Protein AF-A0A0M9A738-F1 (afdb_monomer)

Structure (mmCIF, N/CA/C/O backbone):
data_AF-A0A0M9A738-F1
#
_entry.id   AF-A0A0M9A738-F1
#
loop_
_atom_site.group_PDB
_atom_site.id
_atom_site.type_symbol
_atom_site.label_atom_id
_atom_site.label_alt_id
_atom_site.label_comp_id
_atom_site.label_asym_id
_atom_site.label_entity_id
_atom_site.label_seq_id
_atom_site.pdbx_PDB_ins_code
_atom_site.Cartn_x
_atom_site.Cartn_y
_atom_site.Cartn_z
_atom_site.occupancy
_atom_site.B_iso_or_equiv
_atom_site.auth_seq_id
_atom_site.auth_comp_id
_atom_site.auth_asym_id
_atom_site.auth_atom_id
_atom_site.pdbx_PDB_model_num
ATOM 1 N N . MET A 1 1 ? 13.650 15.326 -15.679 1.00 57.78 1 MET A N 1
ATOM 2 C CA . MET A 1 1 ? 14.749 14.341 -15.550 1.00 57.78 1 MET A CA 1
ATOM 3 C C . MET A 1 1 ? 14.496 13.058 -16.346 1.00 57.78 1 MET A C 1
ATOM 5 O O . MET A 1 1 ? 15.381 12.685 -17.099 1.00 57.78 1 MET A O 1
ATOM 9 N N . GLU A 1 2 ? 13.316 12.425 -16.281 1.00 58.12 2 GLU A N 1
ATOM 10 C CA . GLU A 1 2 ? 13.053 11.171 -17.031 1.00 58.12 2 GLU A CA 1
ATOM 11 C C . GLU A 1 2 ? 12.990 11.347 -18.562 1.00 58.12 2 GLU A C 1
ATOM 13 O O . GLU A 1 2 ? 13.513 10.527 -19.312 1.00 58.12 2 GLU A O 1
ATOM 18 N N . SER A 1 3 ? 12.447 12.474 -19.035 1.00 64.44 3 SER A N 1
ATOM 19 C CA . SER A 1 3 ? 12.359 12.794 -20.471 1.00 64.44 3 SER A CA 1
ATOM 20 C C . SER A 1 3 ? 13.733 12.835 -21.170 1.00 64.44 3 SER A C 1
ATOM 22 O O . SER A 1 3 ? 13.897 12.283 -22.256 1.00 64.44 3 SER A O 1
ATOM 24 N N . GLN A 1 4 ? 14.762 13.385 -20.513 1.00 74.88 4 GLN A N 1
ATOM 25 C CA . GLN A 1 4 ? 16.123 13.426 -21.067 1.00 74.88 4 GLN A CA 1
ATOM 26 C C . GLN A 1 4 ? 16.767 12.036 -21.139 1.00 74.88 4 GLN A C 1
ATOM 28 O O . GLN A 1 4 ? 17.422 11.718 -22.127 1.00 74.88 4 GLN A O 1
ATOM 33 N N . LYS A 1 5 ? 16.550 11.177 -20.135 1.00 78.25 5 LYS A N 1
ATOM 34 C CA . LYS A 1 5 ? 17.057 9.796 -20.153 1.00 78.25 5 LYS A CA 1
ATOM 35 C C . LYS A 1 5 ? 16.407 8.981 -21.269 1.00 78.25 5 LYS A C 1
ATOM 37 O O . LYS A 1 5 ? 17.108 8.306 -22.017 1.00 78.25 5 LYS A O 1
ATOM 42 N N . MET A 1 6 ? 15.086 9.091 -21.421 1.00 83.62 6 MET A N 1
ATOM 43 C CA . MET A 1 6 ? 14.347 8.449 -22.512 1.00 83.62 6 MET A CA 1
ATOM 44 C C . MET A 1 6 ? 14.862 8.891 -23.883 1.00 83.62 6 MET A C 1
ATOM 46 O O . MET A 1 6 ? 15.069 8.050 -24.757 1.00 83.62 6 MET A O 1
ATOM 50 N N . HIS A 1 7 ? 15.120 10.187 -24.068 1.00 84.50 7 HIS A N 1
ATOM 51 C CA . HIS A 1 7 ? 15.686 10.721 -25.308 1.00 84.50 7 HIS A CA 1
ATOM 52 C C . HIS A 1 7 ? 17.053 10.103 -25.641 1.00 84.50 7 HIS A C 1
ATOM 54 O O . HIS A 1 7 ? 17.254 9.592 -26.741 1.00 84.50 7 HIS A O 1
ATOM 60 N N . LEU A 1 8 ? 17.965 10.037 -24.668 1.00 86.88 8 LEU A N 1
ATOM 61 C CA . LEU A 1 8 ? 19.291 9.432 -24.857 1.00 86.88 8 LEU A CA 1
ATOM 62 C C . LEU A 1 8 ? 19.216 7.941 -25.225 1.00 86.88 8 LEU A C 1
ATOM 64 O O . LEU A 1 8 ? 20.011 7.460 -26.035 1.00 86.88 8 LEU A O 1
ATOM 68 N N . ARG A 1 9 ? 18.231 7.203 -24.698 1.00 88.38 9 ARG A N 1
ATOM 69 C CA . ARG A 1 9 ? 17.995 5.794 -25.065 1.00 88.38 9 ARG A CA 1
ATOM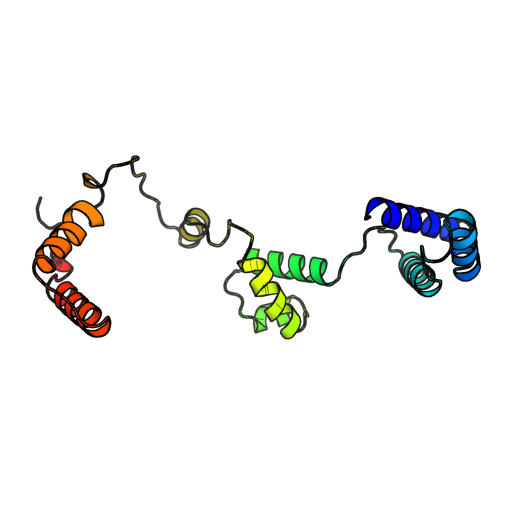 70 C C . ARG A 1 9 ? 17.511 5.647 -26.513 1.00 88.38 9 ARG A C 1
ATOM 72 O O . ARG A 1 9 ? 17.964 4.737 -27.202 1.00 88.38 9 ARG A O 1
ATOM 79 N N . HIS A 1 10 ? 16.662 6.556 -27.001 1.00 89.06 10 HIS A N 1
ATOM 80 C CA . HIS A 1 10 ? 16.245 6.574 -28.411 1.00 89.06 10 HIS A CA 1
ATOM 81 C C . HIS A 1 10 ? 17.426 6.838 -29.345 1.00 89.06 10 HIS A C 1
ATOM 83 O O . HIS A 1 10 ? 17.595 6.124 -30.333 1.00 89.06 10 HIS A O 1
ATOM 89 N N . VAL A 1 11 ? 18.272 7.816 -29.005 1.00 89.25 11 VAL A N 1
ATOM 90 C CA . VAL A 1 11 ? 19.510 8.097 -29.748 1.00 89.25 11 VAL A CA 1
ATOM 91 C C . VAL A 1 11 ? 20.416 6.861 -29.754 1.00 89.25 11 VAL A C 1
ATOM 93 O O . VAL A 1 11 ? 20.885 6.438 -30.807 1.00 89.25 11 VAL A O 1
ATOM 96 N N . THR A 1 12 ? 20.568 6.201 -28.603 1.00 91.00 12 THR A N 1
ATOM 97 C CA . THR A 1 12 ? 21.366 4.970 -28.479 1.00 91.00 12 THR A CA 1
ATOM 98 C C . THR A 1 12 ? 20.826 3.832 -29.356 1.00 91.00 12 THR A C 1
ATOM 100 O O . THR A 1 12 ? 21.600 3.142 -30.020 1.00 91.00 12 THR A O 1
ATOM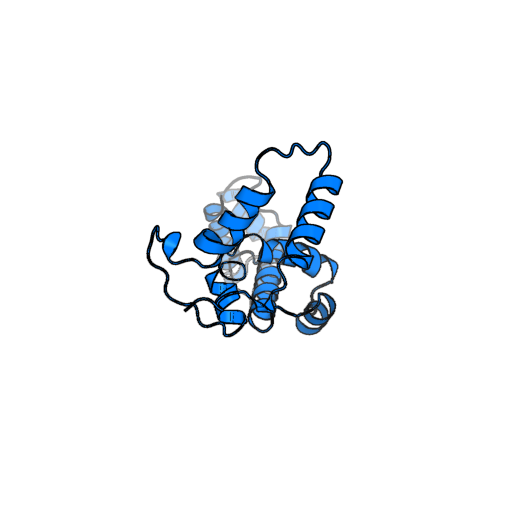 103 N N . LEU A 1 13 ? 19.502 3.643 -29.406 1.00 91.81 13 LEU A N 1
ATOM 104 C CA . LEU A 1 13 ? 18.858 2.645 -30.268 1.00 91.81 13 LEU A CA 1
ATOM 105 C C . LEU A 1 13 ? 19.030 2.973 -31.759 1.00 91.81 13 LEU A C 1
ATOM 107 O O . LEU A 1 13 ? 19.250 2.073 -32.572 1.00 91.81 13 LEU A O 1
ATOM 111 N N . HIS A 1 14 ? 18.938 4.251 -32.125 1.00 92.38 14 HIS A N 1
ATOM 112 C CA . HIS A 1 14 ? 19.159 4.698 -33.496 1.00 92.38 14 HIS A CA 1
ATOM 113 C C . HIS A 1 14 ? 20.589 4.386 -33.959 1.00 92.38 14 HIS A C 1
ATOM 115 O O . HIS A 1 14 ? 20.767 3.764 -35.008 1.00 92.38 14 HIS A O 1
ATOM 121 N N . CYS A 1 15 ? 21.600 4.723 -33.152 1.00 90.19 15 CYS A N 1
ATOM 122 C CA . CYS A 1 15 ? 23.000 4.435 -33.472 1.00 90.19 15 CYS A CA 1
ATOM 123 C C . CYS A 1 15 ? 23.287 2.924 -33.529 1.00 90.19 15 CYS A C 1
ATOM 125 O O . CYS A 1 15 ? 24.029 2.479 -34.405 1.00 90.19 15 CYS A O 1
ATOM 127 N N . PHE A 1 16 ? 22.635 2.118 -32.680 1.00 92.56 16 PHE A N 1
ATOM 128 C CA . PHE A 1 16 ? 22.693 0.655 -32.769 1.00 92.56 16 PHE A CA 1
ATOM 129 C C . PHE A 1 16 ? 22.156 0.134 -34.112 1.00 92.56 16 PHE A C 1
ATOM 131 O O . PHE A 1 16 ? 22.815 -0.673 -34.766 1.00 92.56 16 PHE A O 1
ATOM 138 N N . ARG A 1 17 ? 20.990 0.622 -34.563 1.00 91.44 17 ARG A N 1
ATOM 139 C CA . ARG A 1 17 ? 20.396 0.234 -35.860 1.00 91.44 17 ARG A CA 1
ATOM 140 C C . ARG A 1 17 ? 21.230 0.681 -37.060 1.00 91.44 17 ARG A C 1
ATOM 142 O O . ARG A 1 17 ? 21.212 0.013 -38.087 1.00 91.44 17 ARG A O 1
ATOM 149 N N . LYS A 1 18 ? 21.961 1.789 -36.924 1.00 91.19 18 LYS A N 1
ATOM 150 C CA . LYS A 1 18 ? 22.894 2.303 -37.936 1.00 91.19 18 LYS A CA 1
ATOM 151 C C . LYS A 1 18 ? 24.189 1.478 -38.033 1.00 91.19 18 LYS A C 1
ATOM 153 O O . LYS A 1 18 ? 24.921 1.623 -39.004 1.00 91.19 18 LYS A O 1
ATOM 158 N N . GLY A 1 19 ? 24.456 0.602 -37.058 1.00 89.94 19 GLY A N 1
ATOM 159 C CA . GLY A 1 19 ? 25.650 -0.245 -37.011 1.00 89.94 19 GLY A CA 1
ATOM 160 C C . GLY A 1 19 ? 26.866 0.402 -36.338 1.00 89.94 19 GLY A C 1
ATOM 161 O O . GLY A 1 19 ? 27.966 -0.138 -36.436 1.00 89.94 19 GLY A O 1
ATOM 162 N N . ASN A 1 20 ? 26.689 1.532 -35.646 1.00 90.50 20 ASN A N 1
ATOM 163 C CA . ASN A 1 20 ? 27.777 2.211 -34.937 1.00 90.50 20 ASN A CA 1
ATOM 164 C C . ASN A 1 20 ? 28.247 1.384 -33.730 1.00 90.50 20 ASN A C 1
ATOM 166 O O . ASN A 1 20 ? 27.475 0.609 -33.161 1.00 90.50 20 ASN A O 1
ATOM 170 N N . SER A 1 21 ? 29.495 1.567 -33.285 1.00 90.94 21 SER A N 1
ATOM 171 C CA . SER A 1 21 ? 29.967 0.923 -32.055 1.00 90.94 21 SER A CA 1
ATOM 172 C C . SER A 1 21 ? 29.448 1.646 -30.804 1.00 90.94 21 SER A C 1
ATOM 174 O O . SER A 1 21 ? 29.087 2.825 -30.833 1.00 90.94 21 SER A O 1
ATOM 176 N N . ALA A 1 22 ? 29.429 0.944 -29.666 1.00 88.50 22 ALA A N 1
ATOM 177 C CA . ALA A 1 22 ? 29.015 1.527 -28.388 1.00 88.50 22 ALA A CA 1
ATOM 178 C C . ALA A 1 22 ? 29.943 2.665 -27.926 1.00 88.50 22 ALA A C 1
ATOM 180 O O . ALA A 1 22 ? 29.502 3.558 -27.207 1.00 88.50 22 ALA A O 1
ATOM 181 N N . LYS A 1 23 ? 31.218 2.631 -28.334 1.00 89.38 23 LYS A N 1
ATOM 182 C CA . LYS A 1 23 ? 32.185 3.688 -28.033 1.00 89.38 23 LYS A CA 1
ATOM 183 C C . LYS A 1 23 ? 31.878 4.934 -28.861 1.00 89.38 23 LYS A C 1
ATOM 185 O O . LYS A 1 23 ? 31.644 5.983 -28.279 1.00 89.38 23 LYS A O 1
ATOM 190 N N . ASP A 1 24 ? 31.754 4.778 -30.179 1.00 89.50 24 ASP A N 1
ATOM 191 C CA . ASP A 1 24 ? 31.476 5.897 -31.091 1.00 89.50 24 ASP A CA 1
ATOM 192 C C . ASP A 1 24 ? 30.137 6.562 -30.756 1.00 89.50 24 ASP A C 1
ATOM 194 O O . ASP A 1 24 ? 30.023 7.780 -30.749 1.00 89.50 24 ASP A O 1
ATOM 198 N N . THR A 1 25 ? 29.134 5.757 -30.392 1.00 90.81 25 THR A N 1
ATOM 199 C CA . THR A 1 25 ? 27.822 6.252 -29.949 1.00 90.81 25 THR A CA 1
ATOM 200 C C . THR A 1 25 ? 27.925 7.054 -28.648 1.00 90.81 25 THR A C 1
ATOM 202 O O . THR A 1 25 ? 27.252 8.070 -28.495 1.00 90.81 25 THR A O 1
ATOM 205 N N . ALA A 1 26 ? 28.754 6.618 -27.693 1.00 88.62 26 ALA A N 1
ATOM 206 C CA . ALA A 1 26 ? 28.963 7.360 -26.453 1.00 88.62 26 ALA A CA 1
ATOM 207 C C . ALA A 1 26 ? 29.690 8.687 -26.714 1.00 88.62 26 ALA A C 1
ATOM 209 O O . ALA A 1 26 ? 29.274 9.714 -26.181 1.00 88.62 26 ALA A O 1
ATOM 210 N N . ASP A 1 27 ? 30.716 8.672 -27.566 1.00 87.62 27 ASP A N 1
ATOM 211 C CA . ASP A 1 27 ? 31.477 9.862 -27.959 1.00 87.62 27 ASP A CA 1
ATOM 212 C C . ASP A 1 27 ? 30.597 10.863 -28.739 1.00 87.62 27 ASP A C 1
ATOM 214 O O . ASP A 1 27 ? 30.653 12.070 -28.490 1.00 87.62 27 ASP A O 1
ATOM 218 N N . GLU A 1 28 ? 29.704 10.380 -29.610 1.00 87.31 28 GLU A N 1
ATOM 219 C CA . GLU A 1 28 ? 28.704 11.190 -30.322 1.00 87.31 28 GLU A CA 1
ATOM 220 C C . GLU A 1 28 ? 27.712 11.849 -29.348 1.00 87.31 28 GLU A C 1
ATOM 222 O O . GLU A 1 28 ? 27.469 13.056 -29.417 1.00 87.31 28 GLU A O 1
ATOM 227 N N . ILE A 1 29 ? 27.196 11.092 -28.373 1.00 87.62 29 ILE A N 1
ATOM 228 C CA . ILE A 1 29 ? 26.306 11.625 -27.331 1.00 87.62 29 ILE A CA 1
ATOM 229 C C . ILE A 1 29 ? 27.026 12.677 -26.475 1.00 87.62 29 ILE A C 1
ATOM 231 O O . ILE A 1 29 ? 26.453 13.732 -26.194 1.00 87.62 29 ILE A O 1
ATOM 235 N N . PHE A 1 30 ? 28.280 12.431 -26.090 1.00 86.75 30 PHE A N 1
ATOM 236 C CA . PHE A 1 30 ? 29.083 13.407 -25.352 1.00 86.75 30 PHE A CA 1
ATOM 237 C C . PHE A 1 30 ? 29.318 14.691 -26.146 1.00 86.75 30 PHE A C 1
ATOM 239 O O . PHE A 1 30 ? 29.262 15.778 -25.573 1.00 86.75 30 PHE A O 1
ATOM 246 N N . THR A 1 31 ? 29.543 14.569 -27.454 1.00 86.56 31 THR A N 1
ATOM 247 C CA . THR A 1 31 ? 29.779 15.709 -28.347 1.00 86.56 31 THR A CA 1
ATOM 248 C C . THR A 1 31 ? 28.537 16.590 -28.477 1.00 86.56 31 THR A C 1
ATOM 250 O O . THR A 1 31 ? 28.642 17.812 -28.429 1.00 86.56 31 THR A O 1
ATOM 253 N N . VAL A 1 32 ? 27.353 15.982 -28.612 1.00 84.94 32 VAL A N 1
ATOM 254 C CA . VAL A 1 32 ? 26.094 16.712 -28.844 1.00 84.94 32 VAL A CA 1
ATOM 255 C C . VAL A 1 32 ? 25.487 17.266 -27.550 1.00 84.94 32 VAL A C 1
ATOM 257 O O . VAL A 1 32 ? 24.939 18.366 -27.558 1.00 84.94 32 VAL A O 1
ATOM 260 N N . TYR A 1 33 ? 25.570 16.525 -26.438 1.00 82.12 33 TYR A N 1
ATOM 261 C CA . TYR A 1 33 ? 24.851 16.854 -25.196 1.00 82.12 33 TYR A CA 1
ATOM 262 C C . TYR A 1 33 ? 25.758 17.265 -24.022 1.00 82.12 33 TYR A C 1
ATOM 264 O O . TYR A 1 33 ? 25.247 17.623 -22.960 1.00 82.12 33 TYR A O 1
ATOM 272 N N . GLY A 1 34 ? 27.084 17.241 -24.191 1.00 79.19 34 GLY A N 1
ATOM 273 C CA . GLY A 1 34 ? 28.060 17.638 -23.173 1.00 79.19 34 GLY A CA 1
ATOM 274 C C . GLY A 1 34 ? 28.497 16.508 -22.228 1.00 79.19 34 GLY A C 1
ATOM 275 O O . GLY A 1 34 ? 27.879 15.440 -22.138 1.00 79.19 34 GLY A O 1
ATOM 276 N N . SER A 1 35 ? 29.602 16.743 -21.510 1.00 67.19 35 SER A N 1
ATOM 277 C CA . SER A 1 35 ? 30.224 15.760 -20.614 1.00 67.19 35 SER A CA 1
ATOM 278 C C . SER A 1 35 ? 29.325 15.426 -19.417 1.00 67.19 35 SER A C 1
ATOM 280 O O . SER A 1 35 ? 28.962 16.315 -18.651 1.00 67.19 35 SER A O 1
ATOM 282 N N . GLY A 1 36 ? 29.021 14.138 -19.220 1.00 65.81 36 GLY A N 1
ATOM 283 C CA . GLY A 1 36 ? 28.299 13.632 -18.040 1.00 65.81 36 GLY A CA 1
ATOM 284 C C . GLY A 1 36 ? 26.855 13.173 -18.280 1.00 65.81 36 GLY A C 1
ATOM 285 O O . GLY A 1 36 ? 26.184 12.773 -17.333 1.00 65.81 36 GLY A O 1
ATOM 286 N N . THR A 1 37 ? 26.370 13.185 -19.525 1.00 66.94 37 THR A N 1
ATOM 287 C CA . THR A 1 37 ? 24.989 12.788 -19.872 1.00 66.94 37 THR A CA 1
ATOM 288 C C . THR A 1 37 ? 24.774 11.274 -19.955 1.00 66.94 37 THR A C 1
ATOM 290 O O . THR A 1 37 ? 23.691 10.775 -19.652 1.00 66.94 37 THR A O 1
ATOM 293 N N . THR A 1 38 ? 25.789 10.508 -20.353 1.00 74.69 38 THR A N 1
ATOM 294 C CA . THR A 1 38 ? 25.758 9.039 -20.467 1.00 74.69 38 THR A CA 1
ATOM 295 C C . THR A 1 38 ? 27.181 8.499 -20.353 1.00 74.69 38 THR A C 1
ATOM 297 O O . THR A 1 38 ? 28.123 9.232 -20.594 1.00 74.69 38 THR A O 1
ATOM 300 N N . THR A 1 39 ? 27.379 7.239 -19.958 1.00 80.94 39 THR A N 1
ATOM 301 C CA . THR A 1 39 ? 28.719 6.619 -19.933 1.00 80.94 39 THR A CA 1
ATOM 302 C C . THR A 1 39 ? 28.834 5.530 -20.996 1.00 80.94 39 THR A C 1
ATOM 304 O O . THR A 1 39 ? 27.836 4.894 -21.338 1.00 80.94 39 THR A O 1
ATOM 307 N N . ILE A 1 40 ? 30.056 5.236 -21.459 1.00 84.88 40 ILE A N 1
ATOM 308 C CA . ILE A 1 40 ? 30.330 4.104 -22.369 1.00 84.88 40 ILE A CA 1
ATOM 309 C C . ILE A 1 40 ? 29.756 2.796 -21.796 1.00 84.88 40 ILE A C 1
ATOM 311 O O . ILE A 1 40 ? 29.202 1.976 -22.526 1.00 84.88 40 ILE A O 1
ATOM 315 N N . ARG A 1 41 ? 29.822 2.618 -20.468 1.00 84.62 41 ARG A N 1
ATOM 316 C CA . ARG A 1 41 ? 29.242 1.463 -19.767 1.00 84.62 41 ARG A CA 1
ATOM 317 C C . ARG A 1 41 ? 27.721 1.402 -19.923 1.00 84.62 41 ARG A C 1
ATOM 319 O O . ARG A 1 41 ? 27.183 0.327 -20.177 1.00 84.62 41 ARG A O 1
ATOM 326 N N . THR A 1 42 ? 27.038 2.538 -19.800 1.00 86.00 42 THR A N 1
ATOM 327 C CA . THR A 1 42 ? 25.587 2.646 -19.997 1.00 86.00 42 THR A CA 1
ATOM 328 C C . THR A 1 42 ? 25.204 2.292 -21.436 1.00 86.00 42 THR A C 1
ATOM 330 O O . THR A 1 42 ? 24.352 1.429 -21.632 1.00 86.00 42 THR A O 1
ATOM 333 N N . VAL A 1 43 ? 25.881 2.869 -22.438 1.00 88.56 43 VAL A N 1
ATOM 334 C CA . VAL A 1 43 ? 25.653 2.550 -23.865 1.00 88.56 43 VAL A CA 1
ATOM 335 C C . VAL A 1 43 ? 25.919 1.071 -24.149 1.00 88.56 43 VAL A C 1
ATOM 337 O O . VAL A 1 43 ? 25.121 0.403 -24.803 1.00 88.56 43 VAL A O 1
ATOM 340 N N . GLY A 1 44 ? 27.005 0.523 -23.600 1.00 89.31 44 GLY A N 1
ATOM 341 C CA . GLY A 1 44 ? 27.357 -0.887 -23.741 1.00 89.31 44 GLY A CA 1
ATOM 342 C C . GLY A 1 44 ? 26.306 -1.835 -23.157 1.00 89.31 44 GLY A C 1
ATOM 343 O O . GLY A 1 44 ? 26.006 -2.863 -23.763 1.00 89.31 44 GLY A O 1
ATOM 344 N N . ASN A 1 45 ? 25.707 -1.491 -22.015 1.00 88.81 45 ASN A N 1
ATOM 345 C CA . ASN A 1 45 ? 24.609 -2.266 -21.433 1.00 88.81 45 ASN A CA 1
ATOM 346 C C . ASN A 1 45 ? 23.353 -2.226 -22.316 1.00 88.81 45 ASN A C 1
ATOM 348 O O . ASN A 1 45 ? 22.749 -3.271 -22.557 1.00 88.81 45 ASN A O 1
ATOM 352 N N . TRP A 1 46 ? 23.008 -1.060 -22.866 1.00 89.50 46 TRP A N 1
ATOM 353 C CA . TRP A 1 46 ? 21.902 -0.923 -23.818 1.00 89.50 46 TRP A CA 1
ATOM 354 C C . TRP A 1 46 ? 22.128 -1.738 -25.091 1.00 89.50 46 TRP A C 1
ATOM 356 O O . TRP A 1 46 ? 21.244 -2.467 -25.526 1.00 89.50 46 TRP A O 1
ATOM 366 N N . PHE A 1 47 ? 23.341 -1.719 -25.638 1.00 91.69 47 PHE A N 1
ATOM 367 C CA . PHE A 1 47 ? 23.698 -2.532 -26.801 1.00 91.69 47 PHE A CA 1
ATOM 368 C C . PHE A 1 47 ? 23.588 -4.034 -26.524 1.00 91.69 47 PHE A C 1
ATOM 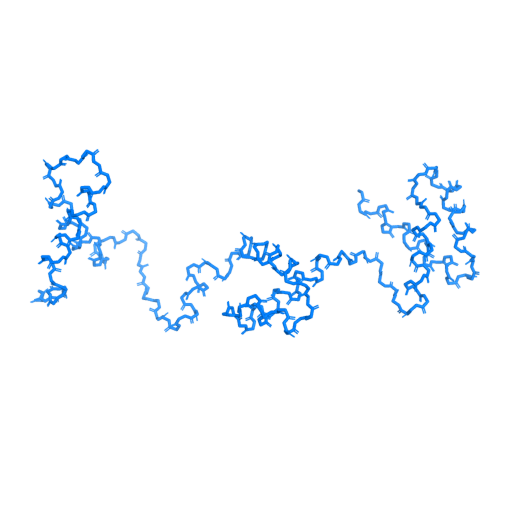370 O O . PHE A 1 47 ? 23.149 -4.783 -27.395 1.00 91.69 47 PHE A O 1
ATOM 377 N N . LYS A 1 48 ? 23.951 -4.496 -25.319 1.00 90.31 48 LYS A N 1
ATOM 378 C CA . LYS A 1 48 ? 23.724 -5.894 -24.914 1.00 90.31 48 LYS A CA 1
ATOM 379 C C . LYS A 1 48 ? 22.230 -6.229 -24.892 1.00 90.31 48 LYS A C 1
ATOM 381 O O . LYS A 1 48 ? 21.853 -7.269 -25.423 1.00 90.31 48 LYS A O 1
ATOM 386 N N . LYS A 1 49 ? 21.396 -5.336 -24.345 1.00 87.69 49 LYS A N 1
ATOM 387 C CA . LYS A 1 49 ? 19.929 -5.485 -24.308 1.00 87.69 49 LYS A CA 1
ATOM 388 C C . LYS A 1 49 ? 19.337 -5.566 -25.724 1.00 87.69 49 LYS A C 1
ATOM 390 O O . LYS A 1 49 ? 18.592 -6.496 -26.020 1.00 87.69 49 LYS A O 1
ATOM 395 N N . PHE A 1 50 ? 19.760 -4.680 -26.628 1.00 91.31 50 PHE A N 1
ATOM 396 C CA . PHE A 1 50 ? 19.304 -4.671 -28.023 1.00 91.31 50 PHE A CA 1
ATOM 397 C C . PHE A 1 50 ? 19.759 -5.902 -28.815 1.00 91.31 50 PHE A C 1
ATOM 399 O O . PHE A 1 50 ? 18.985 -6.441 -29.602 1.00 91.31 50 PHE A O 1
ATOM 406 N N . ARG A 1 51 ? 20.981 -6.403 -28.580 1.00 90.00 51 ARG A N 1
ATOM 407 C CA . ARG A 1 51 ? 21.449 -7.670 -29.177 1.00 90.00 51 ARG A CA 1
ATOM 408 C C . ARG A 1 51 ? 20.661 -8.884 -28.690 1.00 90.00 51 ARG A C 1
ATOM 410 O O . ARG A 1 51 ? 20.527 -9.839 -29.442 1.00 90.00 51 ARG A O 1
ATOM 417 N N . ALA A 1 52 ? 20.134 -8.841 -27.468 1.00 88.12 52 ALA A N 1
ATOM 418 C CA . ALA A 1 52 ? 19.235 -9.864 -26.937 1.00 88.12 52 ALA A CA 1
ATOM 419 C C . ALA A 1 52 ? 17.794 -9.749 -27.484 1.00 88.12 52 ALA A C 1
ATOM 421 O O . ALA A 1 52 ? 16.924 -10.503 -27.060 1.00 88.12 52 ALA A O 1
ATOM 422 N N . GLY A 1 53 ? 17.523 -8.809 -28.401 1.00 85.25 53 GLY A N 1
ATOM 423 C CA . GLY A 1 53 ? 16.206 -8.605 -29.011 1.00 85.25 53 GLY A CA 1
ATOM 424 C C . GLY A 1 53 ? 15.223 -7.798 -28.158 1.00 85.25 53 GLY A C 1
ATOM 425 O O . GLY A 1 53 ? 14.083 -7.604 -28.572 1.00 85.25 53 GLY A O 1
ATOM 426 N N . ASN A 1 54 ? 15.643 -7.292 -26.993 1.00 82.62 54 ASN A N 1
ATOM 427 C CA . ASN A 1 54 ? 14.809 -6.440 -26.151 1.00 82.62 54 ASN A CA 1
ATOM 428 C C . ASN A 1 54 ? 15.033 -4.960 -26.512 1.00 82.62 54 ASN A C 1
ATOM 430 O O . ASN A 1 54 ? 16.063 -4.374 -26.178 1.00 82.62 54 ASN A O 1
ATOM 434 N N . PHE A 1 55 ? 14.048 -4.355 -27.180 1.00 84.50 55 PHE A N 1
ATOM 435 C CA . PHE A 1 55 ? 14.068 -2.954 -27.619 1.00 84.50 55 PHE A CA 1
ATOM 436 C C . PHE A 1 55 ? 13.310 -2.002 -26.688 1.00 84.50 55 PHE A C 1
ATOM 438 O O . PHE A 1 55 ? 13.075 -0.848 -27.046 1.00 84.50 55 PHE A O 1
ATOM 445 N N . GLU A 1 56 ? 12.914 -2.462 -25.504 1.00 81.56 56 GLU A N 1
ATOM 446 C CA . GLU A 1 56 ? 12.161 -1.648 -24.564 1.00 81.56 56 GLU A CA 1
ATOM 447 C C . GLU A 1 56 ? 13.037 -0.552 -23.949 1.00 81.56 56 GLU A C 1
ATOM 449 O O . GLU A 1 56 ? 14.060 -0.824 -23.316 1.00 81.56 56 GLU A O 1
ATOM 454 N N . LEU A 1 57 ? 12.617 0.701 -24.137 1.00 77.12 57 LEU A N 1
ATOM 455 C CA . LEU A 1 57 ? 13.380 1.903 -23.785 1.00 77.12 57 LEU A CA 1
ATOM 456 C C . LEU A 1 57 ? 13.101 2.420 -22.371 1.00 77.12 57 LEU A C 1
ATOM 458 O O . LEU A 1 57 ? 13.687 3.422 -21.965 1.00 77.12 57 LEU A O 1
ATOM 462 N N . LYS A 1 58 ? 12.226 1.766 -21.607 1.00 73.38 58 LYS A N 1
ATOM 463 C CA . LYS A 1 58 ? 12.111 2.021 -20.171 1.00 73.38 58 LYS A CA 1
ATOM 464 C C . LYS A 1 58 ? 13.153 1.185 -19.430 1.00 73.38 58 LYS A C 1
ATOM 466 O O . LYS A 1 58 ? 13.458 0.057 -19.826 1.00 73.38 58 LYS A O 1
ATOM 471 N N . ASP A 1 59 ? 13.734 1.776 -18.389 1.00 63.66 59 ASP A N 1
ATOM 472 C CA . ASP A 1 59 ? 14.423 0.973 -17.387 1.00 63.66 59 ASP A CA 1
ATOM 473 C C . ASP A 1 59 ? 13.324 0.181 -16.678 1.00 63.66 59 ASP A C 1
ATOM 475 O O . ASP A 1 59 ? 12.458 0.759 -16.025 1.00 63.66 59 ASP A O 1
ATOM 479 N N . GLU A 1 60 ? 13.323 -1.136 -16.860 1.00 57.56 60 GLU A N 1
ATOM 480 C CA . GLU A 1 60 ? 12.725 -1.991 -15.852 1.00 57.56 60 GLU A CA 1
ATOM 481 C C . GLU A 1 60 ? 13.684 -1.955 -14.673 1.00 57.56 60 GLU A C 1
ATOM 483 O O . GLU A 1 60 ? 14.739 -2.596 -14.694 1.00 57.56 60 GLU A O 1
ATOM 488 N N . ASP A 1 61 ? 13.357 -1.152 -13.665 1.00 55.91 61 ASP A N 1
ATOM 489 C CA . ASP A 1 61 ? 13.971 -1.351 -12.367 1.00 55.91 61 ASP A CA 1
ATOM 490 C C . ASP A 1 61 ? 13.611 -2.780 -11.951 1.00 55.91 61 ASP A C 1
ATOM 492 O O . ASP A 1 61 ? 12.422 -3.081 -11.821 1.00 55.91 61 ASP A O 1
ATOM 496 N N . PRO A 1 62 ? 14.590 -3.673 -11.720 1.00 58.28 62 PRO A N 1
ATOM 497 C CA . PRO A 1 62 ? 14.294 -5.047 -11.325 1.00 58.28 62 PRO A CA 1
ATOM 498 C C . PRO A 1 62 ? 13.393 -5.090 -10.086 1.00 58.28 62 PRO A C 1
ATOM 500 O O . PRO A 1 62 ? 12.586 -5.996 -9.927 1.00 58.28 62 PRO A O 1
ATOM 503 N N . ALA A 1 63 ? 13.492 -4.067 -9.229 1.00 60.31 63 ALA A N 1
ATOM 504 C CA . ALA A 1 63 ? 12.599 -3.847 -8.101 1.00 60.31 63 ALA A CA 1
ATOM 505 C C . ALA A 1 63 ? 11.127 -3.701 -8.524 1.00 60.31 63 ALA A C 1
ATOM 507 O O . ALA A 1 63 ? 10.273 -4.343 -7.923 1.00 60.31 63 ALA A O 1
ATOM 508 N N . THR A 1 64 ? 10.823 -2.926 -9.567 1.00 64.56 64 THR A N 1
ATOM 509 C CA . THR A 1 64 ? 9.459 -2.744 -10.089 1.00 64.56 64 THR A CA 1
ATOM 510 C C . THR A 1 64 ? 8.923 -4.051 -10.668 1.00 64.56 64 THR A C 1
ATOM 512 O O . THR A 1 64 ? 7.846 -4.481 -10.270 1.00 64.56 64 THR A O 1
ATOM 515 N N . THR A 1 65 ? 9.717 -4.765 -11.475 1.00 67.94 65 THR A N 1
ATOM 516 C CA . THR A 1 65 ? 9.323 -6.068 -12.039 1.00 67.94 65 THR A CA 1
ATOM 517 C C . THR A 1 65 ? 9.086 -7.111 -10.940 1.00 67.94 65 THR A C 1
ATOM 519 O O . THR A 1 65 ? 8.073 -7.806 -10.942 1.00 67.94 65 THR A O 1
ATOM 522 N N . HIS A 1 66 ? 9.971 -7.197 -9.939 1.00 73.62 66 HIS A N 1
ATOM 523 C CA . HIS A 1 66 ? 9.779 -8.083 -8.786 1.00 73.62 66 HIS A CA 1
ATOM 524 C C . HIS A 1 66 ? 8.558 -7.697 -7.951 1.00 73.62 66 HIS A C 1
ATOM 526 O O . HIS A 1 66 ? 7.852 -8.576 -7.467 1.00 73.62 66 HIS A O 1
ATOM 532 N N . THR A 1 67 ? 8.294 -6.402 -7.791 1.00 74.31 67 THR A N 1
ATOM 533 C CA . THR A 1 67 ? 7.120 -5.905 -7.067 1.00 74.31 67 THR A CA 1
ATOM 534 C C . THR A 1 67 ? 5.837 -6.272 -7.797 1.00 74.31 67 THR A C 1
ATOM 536 O O . THR A 1 67 ? 4.899 -6.731 -7.155 1.00 74.31 67 THR A O 1
ATOM 539 N N . ASP A 1 68 ? 5.795 -6.131 -9.121 1.00 77.94 68 ASP A N 1
ATOM 540 C CA . ASP A 1 68 ? 4.617 -6.464 -9.921 1.00 77.94 68 ASP A CA 1
ATOM 541 C C . ASP A 1 68 ? 4.362 -7.977 -9.956 1.00 77.94 68 ASP A C 1
ATOM 543 O O . ASP A 1 68 ? 3.224 -8.400 -9.781 1.00 77.94 68 ASP A O 1
ATOM 547 N N . ILE A 1 69 ? 5.413 -8.801 -10.022 1.00 80.81 69 ILE A N 1
ATOM 548 C CA . ILE A 1 69 ? 5.303 -10.265 -9.884 1.00 80.81 69 ILE A CA 1
ATOM 549 C C . ILE A 1 69 ? 4.842 -10.667 -8.469 1.00 80.81 69 ILE A C 1
ATOM 551 O O . ILE A 1 69 ? 4.033 -11.575 -8.295 1.00 80.81 69 ILE A O 1
ATOM 555 N N . ILE A 1 70 ? 5.333 -9.998 -7.422 1.00 78.88 70 ILE A N 1
ATOM 556 C CA . ILE A 1 70 ? 4.875 -10.258 -6.048 1.00 78.88 70 ILE A CA 1
ATOM 557 C C . ILE A 1 70 ? 3.415 -9.817 -5.880 1.00 78.88 70 ILE A C 1
ATOM 559 O O . ILE A 1 70 ? 2.652 -10.507 -5.204 1.00 78.88 70 ILE A O 1
ATOM 563 N N . LYS A 1 71 ? 3.001 -8.708 -6.509 1.00 77.88 71 LYS A N 1
ATOM 564 C CA . LYS A 1 71 ? 1.600 -8.267 -6.532 1.00 77.88 71 LYS A CA 1
ATOM 565 C C . LYS A 1 71 ? 0.710 -9.309 -7.194 1.00 77.88 71 LYS A C 1
ATOM 567 O O . LYS A 1 71 ? -0.288 -9.666 -6.582 1.00 77.88 71 LYS A O 1
ATOM 572 N N . THR A 1 72 ? 1.067 -9.827 -8.372 1.00 80.38 72 THR A N 1
ATOM 573 C CA . THR A 1 72 ? 0.237 -10.826 -9.070 1.00 80.38 72 THR A CA 1
ATOM 574 C C . THR A 1 72 ? 0.047 -12.088 -8.228 1.00 80.38 72 THR A C 1
ATOM 576 O O . THR A 1 72 ? -1.084 -12.513 -7.996 1.00 80.38 72 THR A O 1
ATOM 579 N N . VAL A 1 73 ? 1.125 -12.623 -7.650 1.00 80.75 73 VAL A N 1
ATOM 580 C CA . VAL A 1 73 ? 1.056 -13.811 -6.780 1.00 80.75 73 VAL A CA 1
ATOM 581 C C . VAL A 1 73 ? 0.223 -13.554 -5.519 1.00 80.75 73 VAL A C 1
ATOM 583 O O . VAL A 1 73 ? -0.570 -14.402 -5.106 1.00 80.75 73 VAL A O 1
ATOM 586 N N . LEU A 1 74 ? 0.349 -12.370 -4.912 1.00 75.44 74 LEU A N 1
ATOM 587 C CA . LEU A 1 74 ? -0.465 -11.990 -3.754 1.00 75.44 74 LEU A CA 1
ATOM 588 C C . LEU A 1 74 ? -1.932 -11.718 -4.113 1.00 75.44 74 LEU A C 1
ATOM 590 O O . LEU A 1 74 ? -2.785 -11.893 -3.244 1.00 75.44 74 LEU A O 1
ATOM 594 N N . THR A 1 75 ? -2.242 -11.308 -5.347 1.00 69.56 75 THR A N 1
ATOM 595 C CA . THR A 1 75 ? -3.630 -11.165 -5.819 1.00 69.56 75 THR A CA 1
ATOM 596 C C . THR A 1 75 ? -4.292 -12.508 -6.110 1.00 69.56 75 THR A C 1
ATOM 598 O O . THR A 1 75 ? -5.486 -12.644 -5.868 1.00 69.56 75 THR A O 1
ATOM 601 N N . GLU A 1 76 ? -3.534 -13.509 -6.563 1.00 75.00 76 GLU A N 1
ATOM 602 C CA . GLU A 1 76 ? -4.045 -14.868 -6.789 1.00 75.00 76 GLU A CA 1
ATOM 603 C C . GLU A 1 76 ? -4.334 -15.595 -5.473 1.00 75.00 76 GLU A C 1
ATOM 605 O O . GLU A 1 76 ? -5.387 -16.210 -5.310 1.00 75.00 76 GLU A O 1
ATOM 610 N N . ASN A 1 77 ? -3.411 -15.518 -4.509 1.00 70.56 77 ASN A N 1
ATOM 611 C CA . ASN A 1 77 ? -3.624 -16.072 -3.178 1.00 70.56 77 ASN A CA 1
ATOM 612 C C . ASN A 1 77 ? -2.873 -15.258 -2.108 1.00 70.56 77 ASN A C 1
ATOM 614 O O . ASN A 1 77 ? -1.680 -15.461 -1.861 1.00 70.56 77 ASN A O 1
ATOM 618 N N . PRO A 1 78 ? -3.581 -14.389 -1.370 1.00 68.25 78 PRO A N 1
ATOM 619 C CA . PRO A 1 78 ? -2.969 -13.544 -0.351 1.00 68.25 78 PRO A CA 1
ATOM 620 C C . PRO A 1 78 ? -2.411 -14.297 0.867 1.00 68.25 78 PRO A C 1
ATOM 622 O O . PRO A 1 78 ? -1.795 -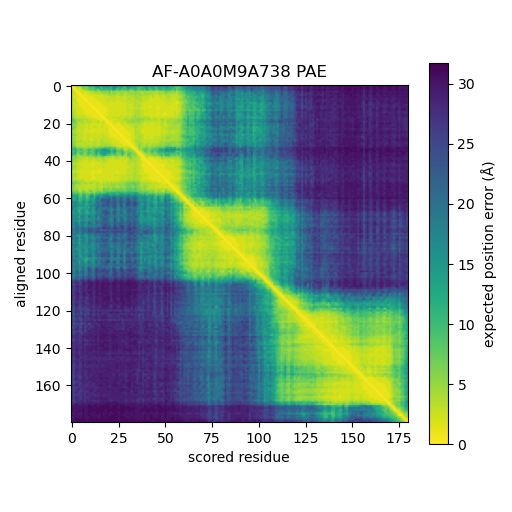13.675 1.736 1.00 68.25 78 PRO A O 1
ATOM 625 N N . ARG A 1 79 ? -2.677 -15.606 0.995 1.00 69.94 79 ARG A N 1
ATOM 626 C CA . ARG A 1 79 ? -2.182 -16.437 2.104 1.00 69.94 79 ARG A CA 1
ATOM 627 C C . ARG A 1 79 ? -0.809 -17.034 1.850 1.00 69.94 79 ARG A C 1
ATOM 629 O O . ARG A 1 79 ? -0.285 -17.668 2.764 1.00 69.94 79 ARG A O 1
ATOM 636 N N . TYR A 1 80 ? -0.218 -16.805 0.677 1.00 78.44 80 TYR A N 1
ATOM 637 C CA . TYR A 1 80 ? 1.123 -17.295 0.420 1.00 78.44 80 TYR A CA 1
ATOM 638 C C . TYR A 1 80 ? 2.103 -16.820 1.500 1.00 78.44 80 TYR A C 1
ATOM 640 O O . TYR A 1 80 ? 2.305 -15.628 1.787 1.00 78.44 80 TYR A O 1
ATOM 648 N N . SER A 1 81 ? 2.727 -17.802 2.131 1.00 80.44 81 SER A N 1
ATOM 649 C CA . SER A 1 81 ? 3.883 -17.597 2.974 1.00 80.44 81 SER A CA 1
ATOM 650 C C . SER A 1 81 ? 5.036 -17.075 2.123 1.00 80.44 81 SER A C 1
ATOM 652 O O . SER A 1 81 ? 5.113 -17.286 0.916 1.00 80.44 81 SER A O 1
ATOM 654 N N . VAL A 1 82 ? 5.994 -16.407 2.764 1.00 82.06 82 VAL A N 1
ATOM 655 C CA . VAL A 1 82 ? 7.188 -15.911 2.066 1.00 82.06 82 VAL A CA 1
ATOM 656 C C . VAL A 1 82 ? 7.918 -17.045 1.333 1.00 82.06 82 VAL A C 1
ATOM 658 O O . VAL A 1 82 ? 8.483 -16.795 0.278 1.00 82.06 82 VAL A O 1
ATOM 661 N N . ARG A 1 83 ? 7.892 -18.281 1.859 1.00 84.88 83 ARG A N 1
ATOM 662 C CA . ARG A 1 83 ? 8.486 -19.449 1.189 1.00 84.88 83 ARG A CA 1
ATOM 663 C C . ARG A 1 83 ? 7.750 -19.798 -0.101 1.00 84.88 83 ARG A C 1
ATOM 665 O O . ARG A 1 83 ? 8.394 -19.894 -1.131 1.00 84.88 83 ARG A O 1
ATOM 672 N N . GLU A 1 84 ? 6.425 -19.876 -0.065 1.00 85.12 84 GLU A N 1
ATOM 673 C CA . GLU A 1 84 ? 5.635 -20.212 -1.256 1.00 85.12 84 GLU A CA 1
ATOM 674 C C . GLU A 1 84 ? 5.744 -19.134 -2.345 1.00 85.12 84 GLU A C 1
ATOM 676 O O . GLU A 1 84 ? 5.796 -19.463 -3.524 1.00 85.12 84 GLU A O 1
ATOM 681 N N . ILE A 1 85 ? 5.874 -17.853 -1.971 1.00 84.19 85 ILE A N 1
ATOM 682 C CA . ILE A 1 85 ? 6.140 -16.776 -2.943 1.00 84.19 85 ILE A CA 1
ATOM 683 C C . ILE A 1 85 ? 7.518 -16.957 -3.586 1.00 84.19 85 ILE A C 1
ATOM 685 O O . ILE A 1 85 ? 7.660 -16.781 -4.793 1.00 84.19 85 ILE A O 1
ATOM 689 N N . VAL A 1 86 ? 8.542 -17.296 -2.797 1.00 88.88 86 VAL A N 1
ATOM 690 C CA . VAL A 1 86 ? 9.894 -17.566 -3.315 1.00 88.88 86 VAL A CA 1
ATOM 691 C C . VAL A 1 86 ? 9.859 -18.741 -4.290 1.00 88.88 86 VAL A C 1
ATOM 693 O O . VAL A 1 86 ? 10.413 -18.623 -5.378 1.00 88.88 86 VAL A O 1
ATOM 696 N N . ASP A 1 87 ? 9.165 -19.822 -3.940 1.00 86.81 87 ASP A N 1
ATOM 697 C CA . ASP A 1 87 ? 9.069 -21.021 -4.776 1.00 86.81 87 ASP A CA 1
ATOM 698 C C . ASP A 1 87 ? 8.292 -20.750 -6.078 1.00 86.81 87 ASP A C 1
ATOM 700 O O . ASP A 1 87 ? 8.688 -21.222 -7.142 1.00 86.81 87 ASP A O 1
ATOM 704 N N . ALA A 1 88 ? 7.233 -19.933 -6.023 1.00 84.00 88 ALA A N 1
ATOM 705 C CA . ALA A 1 88 ? 6.422 -19.578 -7.190 1.00 84.00 88 ALA A CA 1
ATOM 706 C C . ALA A 1 88 ? 7.105 -18.574 -8.138 1.00 84.00 88 ALA A C 1
ATOM 708 O O . ALA A 1 88 ? 6.897 -18.621 -9.348 1.00 84.00 88 ALA A O 1
ATOM 709 N N . THR A 1 89 ? 7.904 -17.647 -7.602 1.00 84.38 89 THR A N 1
ATOM 710 C CA . THR A 1 89 ? 8.469 -16.520 -8.375 1.00 84.38 89 THR A CA 1
ATOM 711 C C . THR A 1 89 ? 9.962 -16.655 -8.660 1.00 84.38 89 THR A C 1
ATOM 713 O O . THR A 1 89 ? 10.506 -15.897 -9.461 1.00 84.38 89 THR A O 1
ATOM 716 N N . ASN A 1 90 ? 10.642 -17.586 -7.984 1.00 86.12 90 ASN A N 1
ATOM 717 C CA . ASN A 1 90 ? 12.100 -17.704 -7.939 1.00 86.12 90 ASN A CA 1
ATOM 718 C C . ASN A 1 90 ? 12.810 -16.398 -7.508 1.00 86.12 90 ASN A C 1
ATOM 720 O O . ASN A 1 90 ? 13.975 -16.158 -7.833 1.00 86.12 90 ASN A O 1
ATOM 724 N N . ILE A 1 91 ? 12.108 -15.519 -6.781 1.00 85.19 91 ILE A N 1
ATOM 725 C CA . ILE A 1 91 ? 12.657 -14.269 -6.249 1.00 85.19 91 ILE A CA 1
ATOM 726 C C . ILE A 1 91 ? 13.323 -14.560 -4.896 1.00 85.19 91 ILE A C 1
ATOM 728 O O . ILE A 1 91 ? 12.730 -15.239 -4.059 1.00 85.19 91 ILE A O 1
ATOM 732 N N . PRO A 1 92 ? 14.521 -14.019 -4.607 1.00 87.00 92 PRO A N 1
ATOM 733 C CA . PRO A 1 92 ? 15.182 -14.236 -3.325 1.00 87.00 92 PRO A CA 1
ATOM 734 C C . PRO A 1 92 ? 14.321 -13.808 -2.131 1.00 87.00 92 PRO A C 1
ATOM 736 O O . PRO A 1 92 ? 13.719 -12.733 -2.130 1.00 87.00 92 PRO A O 1
ATOM 739 N N . LYS A 1 93 ? 14.343 -14.602 -1.054 1.00 85.12 93 LYS A N 1
ATOM 740 C CA . LYS A 1 93 ? 13.577 -14.356 0.183 1.00 85.12 93 LYS A CA 1
ATOM 741 C C . LYS A 1 93 ? 13.739 -12.936 0.740 1.00 85.12 93 LYS A C 1
ATOM 743 O O . LYS A 1 93 ? 12.782 -12.368 1.255 1.00 85.12 93 LYS A O 1
ATOM 748 N N . THR A 1 94 ? 14.940 -12.364 0.661 1.00 80.81 94 THR A N 1
ATOM 749 C CA . THR A 1 94 ? 15.248 -10.997 1.120 1.00 80.81 94 THR A CA 1
ATOM 750 C C . THR A 1 94 ? 14.500 -9.941 0.307 1.00 80.81 94 THR A C 1
ATOM 752 O O . THR A 1 94 ? 13.919 -9.018 0.876 1.00 80.81 94 THR A O 1
ATOM 755 N N . THR A 1 95 ? 14.454 -10.120 -1.012 1.00 81.44 95 THR A N 1
ATOM 756 C CA . THR A 1 95 ? 13.710 -9.284 -1.956 1.00 81.44 95 THR A CA 1
ATOM 757 C C . THR A 1 95 ? 12.209 -9.426 -1.734 1.00 81.44 95 THR A C 1
ATOM 759 O O . THR A 1 95 ? 11.525 -8.409 -1.649 1.00 81.44 95 THR A O 1
ATOM 762 N N . VAL A 1 96 ? 11.703 -10.651 -1.545 1.00 82.06 96 VAL A N 1
ATOM 763 C CA . VAL A 1 96 ? 10.290 -10.885 -1.206 1.00 82.06 96 VAL A CA 1
ATOM 764 C C . VAL A 1 96 ? 9.931 -10.208 0.112 1.00 82.06 96 VAL A C 1
ATOM 766 O O . VAL A 1 96 ? 8.927 -9.512 0.174 1.00 82.06 96 VAL A O 1
ATOM 769 N N . HIS A 1 97 ? 10.752 -10.348 1.158 1.00 81.25 97 HIS A N 1
ATOM 770 C CA . HIS A 1 97 ? 10.490 -9.687 2.436 1.00 81.25 97 HIS A CA 1
ATOM 771 C C . HIS A 1 97 ? 10.405 -8.171 2.288 1.00 81.25 97 HIS A C 1
ATOM 773 O O . HIS A 1 97 ? 9.442 -7.592 2.775 1.00 81.25 97 HIS A O 1
ATOM 779 N N . LYS A 1 98 ? 11.367 -7.545 1.600 1.00 77.94 98 LYS A N 1
ATOM 780 C CA . LYS A 1 98 ? 11.397 -6.093 1.390 1.00 77.94 98 LYS A CA 1
ATOM 781 C C . LYS A 1 98 ? 10.156 -5.601 0.635 1.00 77.94 98 LYS A C 1
ATOM 783 O O . LYS A 1 98 ? 9.429 -4.751 1.142 1.00 77.94 98 LYS A O 1
ATOM 788 N N . HIS A 1 99 ? 9.886 -6.175 -0.536 1.00 72.12 99 HIS A N 1
ATOM 789 C CA . HIS A 1 99 ? 8.821 -5.691 -1.416 1.00 72.12 99 HIS A CA 1
ATOM 790 C C . HIS A 1 99 ? 7.427 -6.116 -0.940 1.00 72.12 99 HIS A C 1
ATOM 792 O O . HIS A 1 99 ? 6.458 -5.422 -1.209 1.00 72.12 99 HIS A O 1
ATOM 798 N N . ARG A 1 100 ? 7.289 -7.198 -0.161 1.00 69.69 100 ARG A N 1
ATOM 799 C CA . ARG A 1 100 ? 6.002 -7.581 0.444 1.00 69.69 100 ARG A CA 1
ATOM 800 C C . ARG A 1 100 ? 5.456 -6.483 1.359 1.00 69.69 100 ARG A C 1
ATOM 802 O O . ARG A 1 100 ? 4.258 -6.228 1.320 1.00 69.69 100 ARG A O 1
ATOM 809 N N . TYR A 1 101 ? 6.304 -5.807 2.141 1.00 65.12 101 TYR A N 1
ATOM 810 C CA . TYR A 1 101 ? 5.865 -4.641 2.918 1.00 65.12 101 TYR A CA 1
ATOM 811 C C . TYR A 1 101 ? 5.480 -3.476 2.001 1.00 65.12 101 TYR A C 1
ATOM 813 O O . TYR A 1 101 ? 4.427 -2.885 2.190 1.00 65.12 101 TYR A O 1
ATOM 821 N N . GLU A 1 102 ? 6.269 -3.195 0.965 1.00 62.34 102 GLU A N 1
ATOM 822 C CA . GLU A 1 102 ? 5.974 -2.134 -0.011 1.00 62.34 102 GLU A CA 1
ATOM 823 C C . GLU A 1 102 ? 4.704 -2.396 -0.842 1.00 62.34 102 GLU A C 1
ATOM 825 O O . GLU A 1 102 ? 4.105 -1.448 -1.328 1.00 62.34 102 GLU A O 1
ATOM 830 N N . VAL A 1 103 ? 4.258 -3.647 -0.991 1.00 60.88 103 VAL A N 1
ATOM 831 C CA . VAL A 1 103 ? 2.983 -4.006 -1.644 1.00 60.88 103 VAL A CA 1
ATOM 832 C C . VAL A 1 103 ? 1.801 -3.899 -0.677 1.00 60.88 103 VAL A C 1
ATOM 834 O O . VAL A 1 103 ? 0.732 -3.431 -1.060 1.00 60.88 103 VAL A O 1
ATOM 837 N N . LEU A 1 104 ? 1.987 -4.306 0.582 1.00 59.16 104 LEU A N 1
ATOM 838 C CA . LEU A 1 104 ? 0.948 -4.258 1.620 1.00 59.16 104 LEU A CA 1
ATOM 839 C C . LEU A 1 104 ? 0.690 -2.843 2.167 1.00 59.16 104 LEU A C 1
ATOM 841 O O . LEU A 1 104 ? -0.350 -2.624 2.780 1.00 59.16 104 LEU A O 1
ATOM 845 N N . VAL A 1 105 ? 1.619 -1.899 1.984 1.00 55.16 105 VAL A N 1
ATOM 846 C CA . VAL A 1 105 ? 1.568 -0.565 2.612 1.00 55.16 105 VAL A CA 1
ATOM 847 C C . VAL A 1 105 ? 0.842 0.520 1.779 1.00 55.16 105 VAL A C 1
ATOM 849 O O . VAL A 1 105 ? 0.227 1.373 2.415 1.00 55.16 105 VAL A O 1
ATOM 852 N N . PRO A 1 106 ? 0.825 0.530 0.423 1.00 49.91 106 PRO A N 1
ATOM 853 C CA . PRO A 1 106 ? 0.170 1.606 -0.333 1.00 49.91 106 PRO A CA 1
ATOM 854 C C . PRO A 1 106 ? -0.983 1.226 -1.288 1.00 49.91 106 PRO A C 1
ATOM 856 O O . PRO A 1 106 ? -1.554 2.142 -1.872 1.00 49.91 106 PRO A O 1
ATOM 859 N N . HIS A 1 107 ? -1.401 -0.038 -1.454 1.00 44.44 107 HIS A N 1
ATOM 860 C CA . HIS A 1 107 ? -2.625 -0.341 -2.228 1.00 44.44 107 HIS A CA 1
ATOM 861 C C . HIS A 1 107 ? -3.837 -0.551 -1.314 1.00 44.44 107 HIS A C 1
ATOM 863 O O . HIS A 1 107 ? -4.030 -1.616 -0.726 1.00 44.44 107 HIS A O 1
ATOM 869 N N . GLY A 1 108 ? -4.667 0.490 -1.230 1.00 45.41 108 GLY A N 1
ATOM 870 C CA . GLY A 1 108 ? -5.905 0.568 -0.453 1.00 45.41 108 GLY A CA 1
ATOM 871 C C . GLY A 1 108 ? -7.050 -0.339 -0.917 1.00 45.41 108 GLY A C 1
ATOM 872 O O . GLY A 1 108 ? -8.194 0.028 -0.716 1.00 45.41 108 GLY A O 1
ATOM 873 N N . ASP A 1 109 ? -6.776 -1.510 -1.493 1.00 50.41 109 ASP A N 1
ATOM 874 C CA . ASP A 1 109 ? -7.816 -2.444 -1.962 1.00 50.41 109 ASP A CA 1
ATOM 875 C C . ASP A 1 109 ? -7.761 -3.813 -1.268 1.00 50.41 109 ASP A C 1
ATOM 877 O O . ASP A 1 109 ? -8.770 -4.500 -1.174 1.00 50.41 109 ASP A O 1
ATOM 881 N N . LEU A 1 110 ? -6.605 -4.228 -0.732 1.00 50.41 110 LEU A N 1
ATOM 882 C CA . LEU A 1 110 ? -6.471 -5.523 -0.038 1.00 50.41 110 LEU A CA 1
ATOM 883 C C . LEU A 1 110 ? -6.728 -5.438 1.473 1.00 50.41 110 LEU A C 1
ATOM 885 O O . LEU A 1 110 ? -6.981 -6.462 2.109 1.00 50.41 110 LEU A O 1
ATOM 889 N N . LEU A 1 111 ? -6.626 -4.235 2.043 1.00 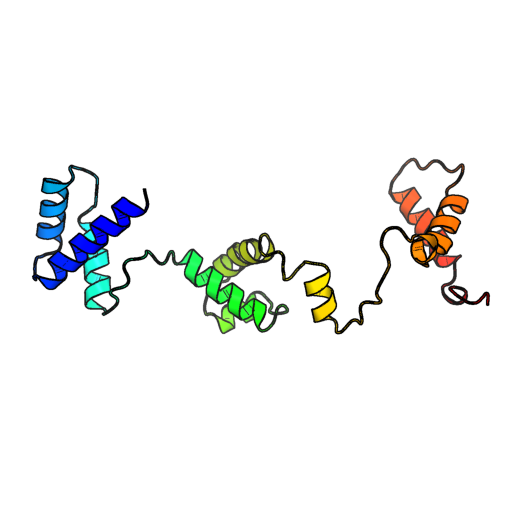47.88 111 LEU A N 1
ATOM 890 C CA . LEU A 1 111 ? -6.798 -3.960 3.474 1.00 47.88 111 LEU A CA 1
ATOM 891 C C . LEU A 1 111 ? -7.920 -2.950 3.760 1.00 47.88 111 LEU A C 1
ATOM 893 O O . LEU A 1 111 ? -8.140 -2.609 4.921 1.00 47.88 111 LEU A O 1
ATOM 897 N N . THR A 1 112 ? -8.625 -2.460 2.736 1.00 54.62 112 THR A N 1
ATOM 898 C CA . THR A 1 112 ? -9.857 -1.693 2.946 1.00 54.62 112 THR A CA 1
ATOM 899 C C . THR A 1 112 ? -10.968 -2.599 3.445 1.00 54.62 112 THR A C 1
ATOM 901 O O . THR A 1 112 ? -10.994 -3.799 3.168 1.00 54.62 112 THR A O 1
ATOM 904 N N . GLU A 1 113 ? -11.893 -2.006 4.197 1.00 57.47 113 GLU A N 1
ATOM 905 C CA . GLU A 1 113 ? -13.068 -2.674 4.757 1.00 57.47 113 GLU A CA 1
ATOM 906 C C . GLU A 1 113 ? -13.812 -3.492 3.686 1.00 57.47 113 GLU A C 1
ATOM 908 O O . GLU A 1 113 ? -14.099 -4.667 3.895 1.00 57.47 113 GLU A O 1
ATOM 913 N N . THR A 1 114 ? -13.958 -2.937 2.481 1.00 57.75 114 THR A N 1
ATOM 914 C CA . THR A 1 114 ? -14.546 -3.599 1.306 1.00 57.75 114 THR A CA 1
ATOM 915 C C . THR A 1 114 ? -13.727 -4.785 0.782 1.00 57.75 114 THR A C 1
ATOM 917 O O . THR A 1 114 ? -14.295 -5.824 0.447 1.00 57.75 114 THR A O 1
ATOM 920 N N . GLY A 1 115 ? -12.396 -4.675 0.735 1.00 58.91 115 GLY A N 1
ATOM 921 C CA . GLY A 1 115 ? -11.504 -5.757 0.302 1.00 58.91 115 GLY A CA 1
ATOM 922 C C . GLY A 1 115 ? -11.444 -6.931 1.281 1.00 58.91 115 GLY A C 1
ATOM 923 O O . GLY A 1 115 ? -11.327 -8.088 0.872 1.00 58.91 115 GLY A O 1
ATOM 924 N N . LEU A 1 116 ? -11.567 -6.648 2.581 1.00 62.00 116 LEU A N 1
ATOM 925 C CA . LEU A 1 116 ? -11.666 -7.673 3.621 1.00 62.00 116 LEU A CA 1
ATOM 926 C C . LEU A 1 116 ? -13.053 -8.329 3.637 1.00 62.00 116 LEU A C 1
ATOM 928 O O . LEU A 1 116 ? -13.126 -9.550 3.734 1.00 62.00 116 LEU A O 1
ATOM 932 N N . MET A 1 117 ? -14.136 -7.562 3.487 1.00 65.88 117 MET A N 1
ATOM 933 C CA . MET A 1 117 ? -15.510 -8.087 3.444 1.00 65.88 117 MET A CA 1
ATOM 934 C C . MET A 1 117 ? -15.731 -9.041 2.263 1.00 65.88 117 MET A C 1
ATOM 936 O O . MET A 1 117 ? -16.200 -10.161 2.466 1.00 65.88 117 MET A O 1
ATOM 940 N N . ASN A 1 118 ? -15.281 -8.660 1.061 1.00 62.84 118 ASN A N 1
ATOM 941 C CA . ASN A 1 118 ? -15.359 -9.514 -0.131 1.00 62.84 118 ASN A CA 1
ATOM 942 C C . ASN A 1 118 ? -14.504 -10.789 -0.018 1.00 62.84 118 ASN A C 1
ATOM 944 O O . ASN A 1 118 ? -14.784 -11.777 -0.683 1.00 62.84 118 ASN A O 1
ATOM 948 N N . ARG A 1 119 ? -13.449 -10.787 0.810 1.00 60.19 119 ARG A N 1
ATOM 949 C CA . ARG A 1 119 ? -12.574 -11.954 1.018 1.00 60.19 119 ARG A CA 1
ATOM 950 C C . ARG A 1 119 ? -13.224 -13.041 1.876 1.00 60.19 119 ARG A C 1
ATOM 952 O O . ARG A 1 119 ? -12.870 -14.208 1.727 1.00 60.19 119 ARG A O 1
ATOM 959 N N . PHE A 1 120 ? -14.061 -12.660 2.838 1.00 73.62 120 PHE A N 1
ATOM 960 C CA . PHE A 1 120 ? -14.652 -13.599 3.794 1.00 73.62 120 PHE A CA 1
ATOM 961 C C . PHE A 1 120 ? -16.062 -14.058 3.401 1.00 73.62 120 PHE A C 1
ATOM 963 O O . PHE A 1 120 ? -16.693 -14.747 4.200 1.00 73.62 120 PHE A O 1
ATOM 970 N N . ASP A 1 121 ? -16.539 -13.690 2.204 1.00 74.62 121 ASP A N 1
ATOM 971 C CA . ASP A 1 121 ? -17.921 -13.908 1.755 1.00 74.62 121 ASP A CA 1
ATOM 972 C C . ASP A 1 121 ? -18.939 -13.419 2.800 1.00 74.62 121 ASP A C 1
ATOM 974 O O . ASP A 1 121 ? -19.941 -14.072 3.092 1.00 74.62 121 ASP A O 1
ATOM 978 N N . TRP A 1 122 ? -18.639 -12.287 3.444 1.00 81.50 122 TRP A N 1
ATOM 979 C CA . TRP A 1 122 ? -19.521 -11.704 4.447 1.00 81.50 122 TRP A CA 1
ATOM 980 C C . TRP A 1 122 ? -20.534 -10.791 3.777 1.00 81.50 122 TRP A C 1
ATOM 982 O O . TRP A 1 122 ? -20.169 -9.801 3.143 1.00 81.50 122 TRP A O 1
ATOM 992 N N . ASP A 1 123 ? -21.812 -11.087 3.990 1.00 80.81 123 ASP A N 1
ATOM 993 C CA . ASP A 1 123 ? -22.894 -10.202 3.586 1.00 80.81 123 ASP A CA 1
ATOM 994 C C . ASP A 1 123 ? -22.845 -8.916 4.420 1.00 80.81 123 ASP A C 1
ATOM 996 O O . ASP A 1 123 ? -23.088 -8.910 5.631 1.00 80.81 123 ASP A O 1
ATOM 1000 N N . VAL A 1 124 ? -22.519 -7.802 3.764 1.00 81.31 124 VAL A N 1
ATOM 1001 C CA . VAL A 1 124 ? -22.500 -6.483 4.399 1.00 81.31 124 VAL A CA 1
ATOM 1002 C C . VAL A 1 124 ? -23.931 -5.977 4.503 1.00 81.31 124 VAL A C 1
ATOM 1004 O O . VAL A 1 124 ? -24.545 -5.589 3.508 1.00 81.31 124 VAL A O 1
ATOM 1007 N N . LEU A 1 125 ? -24.475 -5.970 5.720 1.00 84.44 125 LEU A N 1
ATOM 1008 C CA . LEU A 1 125 ? -25.801 -5.418 5.962 1.00 84.44 125 LEU A CA 1
ATOM 1009 C C . LEU A 1 125 ? -25.767 -3.894 5.730 1.00 84.44 125 LEU A C 1
ATOM 1011 O O . LEU A 1 125 ? -24.944 -3.213 6.348 1.00 84.44 125 LEU A O 1
ATOM 1015 N N . PRO A 1 126 ? -26.641 -3.330 4.874 1.00 84.69 126 PRO A N 1
ATOM 1016 C CA . PRO A 1 126 ? -26.672 -1.893 4.646 1.00 84.69 126 PRO A CA 1
ATOM 1017 C C . PRO A 1 126 ? -27.009 -1.163 5.951 1.00 84.69 126 PRO A C 1
ATOM 1019 O O . PRO A 1 126 ? -28.017 -1.456 6.595 1.00 84.69 126 PRO A O 1
ATOM 1022 N N . HIS A 1 127 ? -26.171 -0.196 6.328 1.00 85.06 127 HIS A N 1
ATOM 1023 C CA . HIS A 1 127 ? -26.370 0.634 7.512 1.00 85.06 127 HIS A CA 1
ATOM 1024 C C . HIS A 1 127 ? -26.519 2.108 7.104 1.00 85.06 127 HIS A C 1
ATOM 1026 O O . HIS A 1 127 ? -25.673 2.626 6.369 1.00 85.06 127 HIS A O 1
ATOM 1032 N N . PRO A 1 128 ? -27.592 2.796 7.526 1.00 88.69 128 PRO A N 1
ATOM 1033 C CA . PRO A 1 128 ? -27.787 4.202 7.198 1.00 88.69 128 PRO A CA 1
ATOM 1034 C C . PRO A 1 128 ? -26.736 5.112 7.864 1.00 88.69 128 PRO A C 1
ATOM 1036 O O . PRO A 1 128 ? -26.233 4.800 8.947 1.00 88.69 128 PRO A O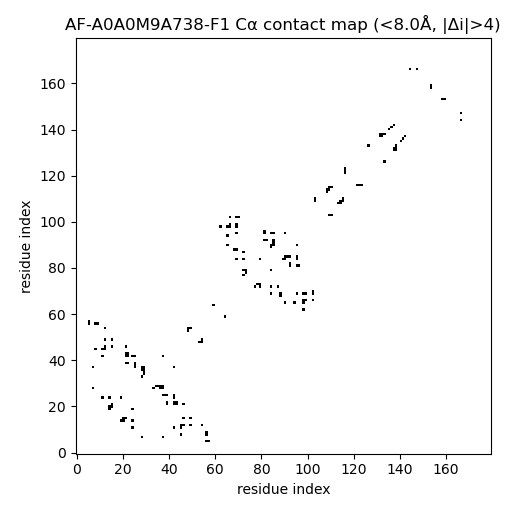 1
ATOM 1039 N N . PRO A 1 129 ? -26.405 6.264 7.249 1.00 87.75 129 PRO A N 1
ATOM 1040 C CA . PRO A 1 129 ? -25.526 7.249 7.867 1.00 87.75 129 PRO A CA 1
ATOM 1041 C C . PRO A 1 129 ? -26.078 7.744 9.211 1.00 87.75 129 PRO A C 1
ATOM 1043 O O . PRO A 1 129 ? -27.246 8.113 9.304 1.00 87.75 129 PRO A O 1
ATOM 1046 N N . TYR A 1 130 ? -25.206 7.834 10.219 1.00 85.81 130 TYR A N 1
ATOM 1047 C CA . TYR A 1 130 ? -25.505 8.405 11.540 1.00 85.81 130 TYR A CA 1
ATOM 1048 C C . TYR A 1 130 ? -26.641 7.715 12.317 1.00 85.81 130 TYR A C 1
ATOM 1050 O O . TYR A 1 130 ? -27.406 8.394 13.003 1.00 85.81 130 TYR A O 1
ATOM 1058 N N . SER A 1 131 ? -26.731 6.382 12.269 1.00 89.00 131 SER A N 1
ATOM 1059 C CA . SER A 1 131 ? -27.763 5.616 12.994 1.00 89.00 131 SER A CA 1
ATOM 1060 C C . SER A 1 131 ? -27.206 4.718 14.110 1.00 89.00 131 SER A C 1
ATOM 1062 O O . SER A 1 131 ? -27.341 3.493 14.051 1.00 89.00 131 SER A O 1
ATOM 1064 N N . PRO A 1 132 ? -26.601 5.296 15.167 1.00 85.94 132 PRO A N 1
ATOM 1065 C CA . PRO A 1 132 ? -26.076 4.522 16.295 1.00 85.94 132 PRO A CA 1
ATOM 1066 C C . PRO A 1 132 ? -27.178 3.780 17.076 1.00 85.94 132 PRO A C 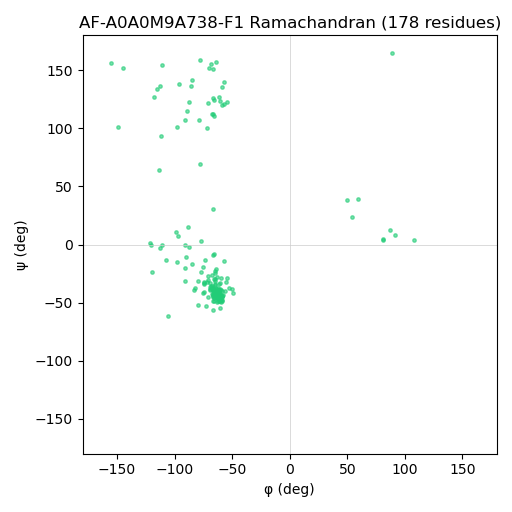1
ATOM 1068 O O . PRO A 1 132 ? -26.907 2.809 17.774 1.00 85.94 132 PRO A O 1
ATOM 1071 N N . ASP A 1 133 ? -28.433 4.211 16.963 1.00 87.25 133 ASP A N 1
ATOM 1072 C CA . ASP A 1 133 ? -29.609 3.535 17.518 1.00 87.25 133 ASP A CA 1
ATOM 1073 C C . ASP A 1 133 ? -29.910 2.193 16.832 1.00 87.25 133 ASP A C 1
ATOM 1075 O O . ASP A 1 133 ? -30.463 1.291 17.460 1.00 87.25 133 ASP A O 1
ATOM 1079 N N . LEU A 1 134 ? -29.497 2.037 15.571 1.00 85.94 134 LEU A N 1
ATOM 1080 C CA . LEU A 1 134 ? -29.651 0.802 14.802 1.00 85.94 134 LEU A CA 1
ATOM 1081 C C . LEU A 1 134 ? -28.456 -0.150 14.943 1.00 85.94 134 LEU A C 1
ATOM 1083 O O . LEU A 1 134 ? -28.547 -1.301 14.521 1.00 85.94 134 LEU A O 1
ATOM 1087 N N . ALA A 1 135 ? -27.344 0.301 15.527 1.00 86.56 135 ALA A N 1
ATOM 1088 C CA . ALA A 1 135 ? -26.163 -0.522 15.752 1.00 86.56 135 ALA A CA 1
ATOM 1089 C C . ALA A 1 135 ? -26.257 -1.232 17.121 1.00 86.56 135 ALA A C 1
ATOM 1091 O O . ALA A 1 135 ? -26.190 -0.573 18.166 1.00 86.56 135 ALA A O 1
ATOM 1092 N N . PRO A 1 136 ? -26.354 -2.579 17.177 1.00 84.00 136 PRO A N 1
ATOM 1093 C CA . PRO A 1 136 ? -26.449 -3.306 18.448 1.00 84.00 136 PRO A CA 1
ATOM 1094 C C . PRO A 1 136 ? -25.240 -3.080 19.368 1.00 84.00 136 PRO A C 1
ATOM 1096 O O . PRO A 1 136 ? -25.363 -3.131 20.594 1.00 84.00 136 PRO A O 1
ATOM 1099 N N . SER A 1 137 ? -24.065 -2.811 18.792 1.00 85.31 137 SER A N 1
ATOM 1100 C CA . SER A 1 137 ? -22.867 -2.433 19.542 1.00 85.31 137 SER A CA 1
ATOM 1101 C C . SER A 1 137 ? -23.053 -1.115 20.293 1.00 85.31 137 SER A C 1
ATOM 1103 O O . SER A 1 137 ? -22.727 -1.037 21.475 1.00 85.31 137 SER A O 1
ATOM 1105 N N . ASP A 1 138 ? -23.614 -0.100 19.643 1.00 85.31 138 ASP A N 1
ATOM 1106 C CA . ASP A 1 138 ? -23.697 1.253 20.188 1.00 85.31 138 ASP A CA 1
ATOM 1107 C C . ASP A 1 138 ? -24.840 1.379 21.197 1.00 85.31 138 ASP A C 1
ATOM 1109 O O . ASP A 1 138 ? -24.612 1.787 22.342 1.00 85.31 138 ASP A O 1
ATOM 1113 N N . TYR A 1 139 ? -26.052 0.963 20.815 1.00 81.88 139 TYR A N 1
ATOM 1114 C CA . TYR A 1 139 ? -27.229 1.078 21.679 1.00 81.88 139 TYR A CA 1
ATOM 1115 C C . TYR A 1 139 ? -27.182 0.139 22.894 1.00 81.88 139 TYR A C 1
ATOM 1117 O O . TYR A 1 139 ? -27.623 0.520 23.978 1.00 81.88 139 TYR A O 1
ATOM 1125 N N . TYR A 1 140 ? -26.653 -1.080 22.750 1.00 82.50 140 TYR A N 1
ATOM 1126 C CA . TYR A 1 140 ? -26.705 -2.080 23.821 1.00 82.50 140 TYR A CA 1
ATOM 1127 C C . TYR A 1 140 ? -25.353 -2.270 24.512 1.00 82.50 140 TYR A C 1
ATOM 1129 O O . TYR A 1 140 ? -25.228 -2.019 25.717 1.00 82.50 140 TYR A O 1
ATOM 1137 N N . LEU A 1 141 ? -24.326 -2.698 23.768 1.00 87.62 141 LEU A N 1
ATOM 1138 C CA . LEU A 1 141 ? -23.046 -3.088 24.363 1.00 87.62 141 LEU A CA 1
ATOM 1139 C C . LEU A 1 141 ? -22.318 -1.897 24.992 1.00 87.62 141 LEU A C 1
ATOM 1141 O O . LEU A 1 141 ? -21.993 -1.932 26.182 1.00 87.62 141 LEU A O 1
ATOM 1145 N N . PHE A 1 142 ? -22.063 -0.850 24.208 1.00 89.31 142 PHE A N 1
ATOM 1146 C CA . PHE A 1 142 ? -21.296 0.308 24.654 1.00 89.31 142 PHE A CA 1
ATOM 1147 C C . PHE A 1 142 ? -22.072 1.162 25.646 1.00 89.31 142 PHE A C 1
ATOM 1149 O O . PHE A 1 142 ? -21.469 1.690 26.580 1.00 89.31 142 PHE A O 1
ATOM 1156 N N . LEU A 1 143 ? -23.399 1.232 25.531 1.00 86.81 143 LEU A N 1
ATOM 1157 C CA . LEU A 1 143 ? -24.232 1.877 26.543 1.00 86.81 143 LEU A CA 1
ATOM 1158 C C . LEU A 1 143 ? -24.122 1.173 27.905 1.00 86.81 143 LEU A C 1
ATOM 1160 O O . LEU A 1 143 ? -23.875 1.821 28.927 1.00 86.81 143 LEU A O 1
ATOM 1164 N N . SER A 1 144 ? -24.254 -0.156 27.929 1.00 88.88 144 SER A N 1
ATOM 1165 C CA . SER A 1 144 ? -24.109 -0.949 29.155 1.00 88.88 144 SER A CA 1
ATOM 1166 C C . SER A 1 144 ? -22.685 -0.868 29.718 1.00 88.88 144 SER A C 1
ATOM 1168 O O . SER A 1 144 ? -22.492 -0.685 30.926 1.00 88.88 144 SER A O 1
ATOM 1170 N N . LEU A 1 145 ? -21.674 -0.910 28.847 1.00 90.69 145 LEU A N 1
ATOM 1171 C CA . LEU A 1 145 ? -20.277 -0.783 29.248 1.00 90.69 145 LEU A CA 1
ATOM 1172 C C . LEU A 1 145 ? -19.997 0.599 29.850 1.00 90.69 145 LEU A C 1
ATOM 1174 O O . LEU A 1 145 ? -19.401 0.696 30.921 1.00 90.69 145 LEU A O 1
ATOM 1178 N N . LYS A 1 146 ? -20.496 1.670 29.226 1.00 90.50 146 LYS A N 1
ATOM 1179 C CA . LYS A 1 146 ? -20.388 3.043 29.736 1.00 90.50 146 LYS A CA 1
ATOM 1180 C C . LYS A 1 146 ? -20.980 3.170 31.139 1.00 90.50 146 LYS A C 1
ATOM 1182 O O . LYS A 1 146 ? -20.386 3.828 31.991 1.00 90.50 146 LYS A O 1
ATOM 1187 N N . ASN A 1 147 ? -22.106 2.509 31.404 1.00 89.94 147 ASN A N 1
ATOM 1188 C CA . ASN A 1 147 ? -22.702 2.469 32.740 1.00 89.94 147 ASN A CA 1
ATOM 1189 C C . ASN A 1 147 ? -21.827 1.702 33.746 1.00 89.94 147 ASN A C 1
ATOM 1191 O O . ASN A 1 147 ? -21.660 2.162 34.871 1.00 89.94 147 ASN A O 1
ATOM 1195 N N . SER A 1 148 ? -21.220 0.582 33.340 1.00 90.06 148 SER A N 1
ATOM 1196 C CA . SER A 1 148 ? -20.288 -0.199 34.174 1.00 90.06 148 SER A CA 1
ATOM 1197 C C . SER A 1 148 ? -18.996 0.558 34.514 1.00 90.06 148 SER A C 1
ATOM 1199 O O . SER A 1 148 ? -18.415 0.345 35.583 1.00 90.06 148 SER A O 1
ATOM 1201 N N . LEU A 1 149 ? -18.547 1.433 33.611 1.00 91.31 149 LEU A N 1
ATOM 1202 C CA . LEU A 1 149 ? -17.355 2.270 33.768 1.00 91.31 149 LEU A CA 1
ATOM 1203 C C . LEU A 1 149 ? -17.632 3.571 34.534 1.00 91.31 149 LEU A C 1
ATOM 1205 O O . LEU A 1 149 ? -16.701 4.221 35.012 1.00 91.31 149 LEU A O 1
ATOM 1209 N N . ARG A 1 150 ? -18.901 3.974 34.663 1.00 93.56 150 ARG A N 1
ATOM 1210 C CA . ARG A 1 150 ? -19.275 5.237 35.300 1.00 93.56 150 ARG A CA 1
ATOM 1211 C C . ARG A 1 150 ? -18.805 5.264 36.756 1.00 93.56 150 ARG A C 1
ATOM 1213 O O . ARG A 1 150 ? -19.173 4.410 37.554 1.00 93.56 150 ARG A O 1
ATOM 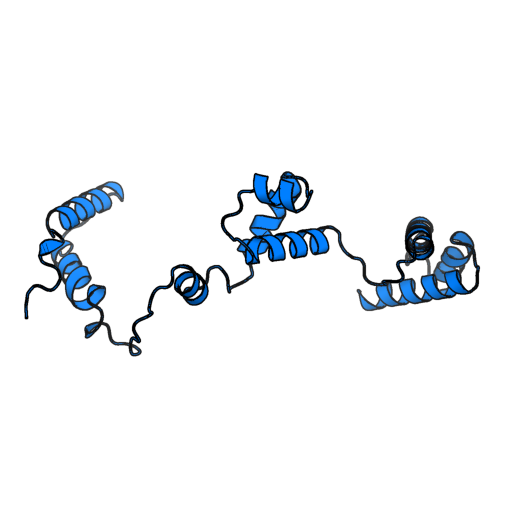1220 N N . GLY A 1 151 ? -18.013 6.278 37.100 1.00 91.25 151 GLY A N 1
ATOM 1221 C CA . GLY A 1 151 ? -17.503 6.483 38.460 1.00 91.25 151 GLY A CA 1
ATOM 1222 C C . GLY A 1 151 ? -16.283 5.635 38.832 1.00 91.25 151 GLY A C 1
ATOM 1223 O O . GLY A 1 151 ? -15.839 5.710 39.973 1.00 91.25 151 GLY A O 1
ATOM 1224 N N . LYS A 1 152 ? -15.719 4.862 37.896 1.00 91.94 152 LYS A N 1
ATOM 1225 C CA . LYS A 1 152 ? -14.462 4.133 38.104 1.00 91.94 152 LYS A CA 1
ATOM 1226 C C . LYS A 1 152 ? -13.290 4.936 37.554 1.00 91.94 152 LYS A C 1
ATOM 1228 O O . LYS A 1 152 ? -13.382 5.510 36.471 1.00 91.94 152 LYS A O 1
ATOM 1233 N N . SER A 1 153 ? -12.188 4.965 38.295 1.00 92.06 153 SER A N 1
ATOM 1234 C CA . SER A 1 153 ? -10.904 5.474 37.821 1.00 92.06 153 SER A CA 1
ATOM 1235 C C . SER A 1 153 ? -9.906 4.327 37.798 1.00 92.06 153 SER A C 1
ATOM 1237 O O . SER A 1 153 ? -9.831 3.546 38.741 1.00 92.06 153 SER A O 1
ATOM 1239 N N . PHE A 1 154 ? -9.160 4.220 36.705 1.00 92.81 154 PHE A N 1
ATOM 1240 C CA . PHE A 1 154 ? -8.160 3.177 36.512 1.00 92.81 154 PHE A CA 1
ATOM 1241 C C . PHE A 1 154 ? -6.779 3.821 36.494 1.00 92.81 154 PHE A C 1
ATOM 1243 O O . PHE A 1 154 ? -6.590 4.867 35.869 1.00 92.81 154 PHE A O 1
ATOM 1250 N N . LYS A 1 155 ? -5.813 3.209 37.180 1.00 92.94 155 LYS A N 1
ATOM 1251 C CA . LYS A 1 155 ? -4.435 3.723 37.283 1.00 92.94 155 LYS A CA 1
ATOM 1252 C C . LYS A 1 155 ? -3.482 3.051 36.296 1.00 92.94 155 LYS A C 1
ATOM 1254 O O . LYS A 1 155 ? -2.384 3.553 36.075 1.00 92.94 155 LYS A O 1
ATOM 1259 N N . SER A 1 156 ? -3.886 1.923 35.708 1.00 95.50 156 SER A N 1
ATOM 1260 C CA . SER A 1 156 ? -3.080 1.142 34.766 1.00 95.50 156 SER A CA 1
ATOM 1261 C C . SER A 1 156 ? -3.935 0.503 33.670 1.00 95.50 156 SER A C 1
ATOM 1263 O O . SER A 1 156 ? -5.089 0.139 33.887 1.00 95.50 156 SER A O 1
ATOM 1265 N N . ILE A 1 157 ? -3.332 0.280 32.498 1.00 95.00 157 ILE A N 1
ATOM 1266 C CA . ILE A 1 157 ? -3.943 -0.462 31.382 1.00 95.00 157 ILE A CA 1
ATOM 1267 C C . ILE A 1 157 ? -4.282 -1.901 31.795 1.00 95.00 157 ILE A C 1
ATOM 1269 O O . ILE A 1 157 ? -5.273 -2.454 31.324 1.00 95.00 157 ILE A O 1
ATOM 1273 N N . SER A 1 158 ? -3.486 -2.512 32.679 1.00 94.88 158 SER A N 1
ATOM 1274 C CA . SER A 1 158 ? -3.766 -3.859 33.193 1.00 94.88 158 SER A CA 1
ATOM 1275 C C . SER A 1 158 ? -5.096 -3.912 33.942 1.00 94.88 158 SER A C 1
ATOM 1277 O O . SER A 1 158 ? -5.869 -4.836 33.740 1.00 94.88 158 SER A O 1
ATOM 1279 N N . GLU A 1 159 ? -5.389 -2.887 34.740 1.00 93.31 159 GLU A N 1
ATOM 1280 C CA . GLU A 1 159 ? -6.625 -2.766 35.515 1.00 93.31 159 GLU A CA 1
ATOM 1281 C C . GLU A 1 159 ? -7.851 -2.629 34.601 1.00 93.31 159 GLU A C 1
ATOM 1283 O O . GLU A 1 159 ? -8.876 -3.266 34.829 1.00 93.31 159 GLU A O 1
ATOM 1288 N N . ILE A 1 160 ? -7.712 -1.858 33.516 1.00 93.25 160 ILE A N 1
ATOM 1289 C CA . ILE A 1 160 ? -8.748 -1.718 32.484 1.00 93.25 160 ILE A CA 1
ATOM 1290 C C . ILE A 1 160 ? -9.000 -3.063 31.798 1.00 93.25 160 ILE A C 1
ATOM 1292 O O . ILE A 1 160 ? -10.152 -3.449 31.629 1.00 93.25 160 ILE A O 1
ATOM 1296 N N . LYS A 1 161 ? -7.938 -3.786 31.414 1.00 94.50 161 LYS A N 1
ATOM 1297 C CA . LYS A 1 161 ? -8.068 -5.105 30.775 1.00 94.50 161 LYS A CA 1
ATOM 1298 C C . LYS A 1 161 ? -8.801 -6.091 31.677 1.00 94.50 161 LYS A C 1
ATOM 1300 O O . LYS A 1 161 ? -9.785 -6.672 31.238 1.00 94.50 161 LYS A O 1
ATOM 1305 N N . THR A 1 162 ? -8.386 -6.205 32.939 1.00 95.00 162 THR A N 1
ATOM 1306 C CA . THR A 1 162 ? -9.045 -7.089 33.906 1.00 95.00 162 THR A CA 1
ATOM 1307 C C . THR A 1 162 ? -10.518 -6.721 34.086 1.00 95.00 162 THR A C 1
ATOM 1309 O O . THR A 1 162 ? -11.375 -7.598 34.047 1.00 95.00 162 THR A O 1
ATOM 1312 N N . HIS A 1 163 ? -10.843 -5.427 34.210 1.00 93.31 163 HIS A N 1
ATOM 1313 C CA . HIS A 1 163 ? -12.233 -4.980 34.351 1.00 93.31 163 HIS A CA 1
ATOM 1314 C C . HIS A 1 163 ? -13.088 -5.288 33.112 1.00 93.31 163 HIS A C 1
ATOM 1316 O O . HIS A 1 163 ? -14.252 -5.669 33.250 1.00 93.31 163 HIS A O 1
ATOM 1322 N N . LEU A 1 164 ? -12.523 -5.149 31.910 1.00 92.50 164 LEU A N 1
ATOM 1323 C CA . LEU A 1 164 ? -13.199 -5.514 30.665 1.00 92.50 164 LEU A CA 1
ATOM 1324 C C . LEU A 1 164 ? -13.424 -7.025 30.572 1.00 92.50 164 LEU A C 1
ATOM 1326 O O . LEU A 1 164 ? -14.540 -7.438 30.265 1.00 92.50 164 LEU A O 1
ATOM 1330 N N . ASP A 1 165 ? -12.420 -7.840 30.890 1.00 92.44 165 ASP A N 1
ATOM 1331 C CA . ASP A 1 165 ? -12.545 -9.301 30.880 1.00 92.44 165 ASP A CA 1
ATOM 1332 C C . ASP A 1 165 ? -13.614 -9.773 31.883 1.00 92.44 165 ASP A C 1
ATOM 1334 O O . ASP A 1 165 ? -14.494 -10.572 31.548 1.00 92.44 165 ASP A O 1
ATOM 1338 N N . GLU A 1 166 ? -13.626 -9.215 33.096 1.00 91.12 166 GLU A N 1
ATOM 1339 C CA . GLU A 1 166 ? -14.677 -9.453 34.097 1.00 91.12 166 GLU A CA 1
ATOM 1340 C C . GLU A 1 166 ? -16.064 -8.998 33.613 1.00 91.12 166 GLU A C 1
ATOM 1342 O O . GLU A 1 166 ? -17.078 -9.657 33.854 1.00 91.12 166 GLU A O 1
ATOM 1347 N N . TYR A 1 167 ? -16.139 -7.865 32.912 1.00 90.38 167 TYR A N 1
ATOM 1348 C CA . TYR A 1 167 ? -17.394 -7.373 32.358 1.00 90.38 167 TYR A CA 1
ATOM 1349 C C . TYR A 1 167 ? -17.931 -8.302 31.263 1.00 90.38 167 TYR A C 1
ATOM 1351 O O . TYR A 1 167 ? -19.101 -8.680 31.318 1.00 90.38 167 TYR A O 1
ATOM 1359 N N . PHE A 1 168 ? -17.103 -8.706 30.299 1.00 88.19 168 PHE A N 1
ATOM 1360 C CA . PHE A 1 168 ? -17.522 -9.569 29.192 1.00 88.19 168 PHE A CA 1
ATOM 1361 C C . PHE A 1 168 ? -17.807 -11.010 29.629 1.00 88.19 168 PHE A C 1
ATOM 1363 O O . PHE A 1 168 ? -18.707 -11.641 29.082 1.00 88.19 168 PHE A O 1
ATOM 1370 N N . THR A 1 169 ? -17.124 -11.520 30.656 1.00 87.81 169 THR A N 1
ATOM 1371 C CA . THR A 1 169 ? -17.473 -12.817 31.268 1.00 87.81 169 THR A CA 1
ATOM 1372 C C . THR A 1 169 ? -18.817 -12.763 31.998 1.00 87.81 169 THR A C 1
ATOM 1374 O O . THR A 1 169 ? -19.589 -13.724 31.954 1.00 87.81 169 THR A O 1
ATOM 1377 N N . ARG A 1 170 ? -19.145 -11.625 32.627 1.00 80.94 170 ARG A N 1
ATOM 1378 C CA . ARG A 1 170 ? -20.439 -11.398 33.292 1.00 80.94 170 ARG A CA 1
ATOM 1379 C C . ARG A 1 170 ? -21.583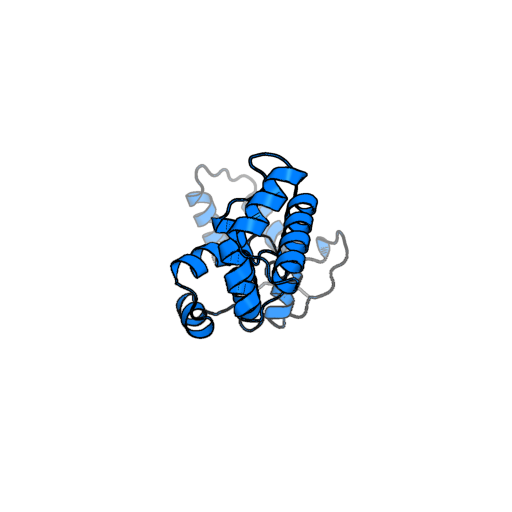 -11.163 32.307 1.00 80.94 170 ARG A C 1
ATOM 1381 O O . ARG A 1 170 ? -22.692 -11.653 32.531 1.00 80.94 170 ARG A O 1
ATOM 1388 N N . VAL A 1 171 ? -21.343 -10.407 31.238 1.00 75.19 171 VAL A N 1
ATOM 1389 C CA . VAL A 1 171 ? -22.290 -10.209 30.131 1.00 75.19 171 VAL A CA 1
ATOM 1390 C C . VAL A 1 171 ? -22.238 -11.454 29.248 1.00 75.19 171 VAL A C 1
ATOM 1392 O O . VAL A 1 171 ? -21.722 -11.452 28.139 1.00 75.19 171 VAL A O 1
ATOM 1395 N N . ASN A 1 172 ? -22.743 -12.562 29.785 1.00 62.09 172 ASN A N 1
ATOM 1396 C CA . ASN A 1 172 ? -22.782 -13.839 29.092 1.00 62.09 172 ASN A CA 1
ATOM 1397 C C . ASN A 1 172 ? -23.548 -13.669 27.760 1.00 62.09 172 ASN A C 1
ATOM 1399 O O . ASN A 1 172 ? -24.712 -13.250 27.755 1.00 62.09 172 ASN A O 1
ATOM 1403 N N . LEU A 1 173 ? -22.884 -13.968 26.636 1.00 54.16 173 LEU A N 1
ATOM 1404 C CA . LEU A 1 173 ? -23.334 -13.705 25.256 1.00 54.16 173 LEU A CA 1
ATOM 1405 C C . LEU A 1 173 ? -24.699 -14.330 24.910 1.00 54.16 173 LEU A C 1
ATOM 1407 O O . LEU A 1 173 ? -25.350 -13.915 23.958 1.00 54.16 173 LEU A O 1
ATOM 1411 N N . ASN A 1 174 ? -25.191 -15.258 25.732 1.00 54.38 174 ASN A N 1
ATOM 1412 C CA . ASN A 1 174 ? -26.494 -15.908 25.583 1.00 54.38 174 ASN A CA 1
ATOM 1413 C C . ASN A 1 174 ? -27.715 -14.981 25.762 1.00 54.38 174 ASN A C 1
ATOM 1415 O O . ASN A 1 174 ? -28.839 -15.436 25.527 1.00 54.38 174 ASN A O 1
ATOM 1419 N N . ASN A 1 175 ? -27.521 -13.727 26.190 1.00 54.25 175 ASN A N 1
ATOM 1420 C CA . ASN A 1 175 ? -28.581 -12.723 26.371 1.00 54.25 175 ASN A CA 1
ATOM 1421 C C . ASN A 1 175 ? -28.524 -11.555 25.369 1.00 54.25 175 ASN A C 1
ATOM 1423 O O . ASN A 1 175 ? -29.385 -10.675 25.427 1.00 54.25 175 ASN A O 1
ATOM 1427 N N . PHE A 1 176 ? -27.555 -11.529 24.447 1.00 53.03 176 PHE A N 1
ATOM 1428 C CA . PHE A 1 176 ? -27.548 -10.551 23.356 1.00 53.03 176 PHE A CA 1
ATOM 1429 C C . PHE A 1 176 ? -28.752 -10.813 22.436 1.00 53.03 176 PHE A C 1
ATOM 1431 O O . PHE A 1 176 ? -28.816 -11.842 21.773 1.00 53.03 176 PHE A O 1
ATOM 1438 N N . GLY A 1 177 ? -29.737 -9.908 22.443 1.00 52.69 177 GLY A N 1
ATOM 1439 C CA . GLY A 1 177 ? -30.909 -9.968 21.557 1.00 52.69 177 GLY A CA 1
ATOM 1440 C C . GLY A 1 177 ? -32.152 -10.700 22.089 1.00 52.69 177 GLY A C 1
ATOM 1441 O O . GLY A 1 177 ? -33.104 -10.866 21.338 1.00 52.69 177 GLY A O 1
ATOM 1442 N N . LYS A 1 178 ? -32.206 -11.116 23.366 1.00 51.69 178 LYS A N 1
ATOM 1443 C CA . LYS A 1 178 ? -33.367 -11.852 23.935 1.00 51.69 178 LYS A CA 1
ATOM 1444 C C . LYS A 1 178 ? -34.490 -10.992 24.535 1.00 51.69 178 LYS A C 1
ATOM 1446 O O . LYS A 1 178 ? -35.336 -11.508 25.260 1.00 51.69 178 LYS A O 1
ATOM 1451 N N . ARG A 1 179 ? -34.521 -9.690 24.259 1.00 46.72 179 ARG A N 1
ATOM 1452 C CA . ARG A 1 179 ? -35.686 -8.845 24.559 1.00 46.72 179 ARG A CA 1
ATOM 1453 C C . ARG A 1 179 ? -36.309 -8.410 23.239 1.00 46.72 179 ARG A C 1
ATOM 1455 O O . ARG A 1 179 ? -35.852 -7.435 22.653 1.00 46.72 179 ARG A O 1
ATOM 1462 N N . ALA A 1 180 ? -37.294 -9.188 22.801 1.00 37.09 180 ALA A N 1
ATOM 1463 C CA . ALA A 1 180 ? -38.357 -8.759 21.902 1.00 37.09 180 ALA A CA 1
ATOM 1464 C C . ALA A 1 180 ? -39.629 -8.603 22.740 1.00 37.09 180 ALA A C 1
ATOM 1466 O O . ALA A 1 180 ? -39.812 -9.444 23.655 1.00 37.09 180 ALA A O 1
#

InterPro domains:
  IPR036397 Ribonuclease H superfamily [G3DSA:3.30.420.10] (106-178)
  IPR041426 Mos1 transposase, HTH domain [PF17906] (5-54)
  IPR052709 Transposase-Methyltransferase Hybrid [PTHR46060] (1-104)

Mean predicted aligned error: 17.62 Å

Sequence (180 aa):
MESQKMHLRHVTLHCFRKGNSAKDTADEIFTVYGSGTTTIRTVGNWFKKFRAGNFELKDEDPATTHTDIIKTVLTENPRYSVREIVDATNIPKTTVHKHRYEVLVPHGDLLTETGLMNRFDWDVLPHPPYSPDLAPSDYYLFLSLKNSLRGKSFKSISEIKTHLDEYFTRVNLNNFGKRA

pLDDT: mean 78.93, std 13.42, range [37.09, 95.5]

Organism: NCBI:txid166423

Nearest PDB structures (foldseek):
  7s03-assembly1_A-2  TM=5.747E-01  e=4.132E-05  Homo sapiens
  5hoo-assembly1_B  TM=3.401E-01  e=2.583E-04  Drosophila mauritiana
  5hoo-assembly1_A  TM=3.400E-01  e=4.033E-04  Drosophila mauritiana
  9gck-assembly1_A  TM=2.157E-01  e=1.924E+00  Saccharomyces cerevisiae

Foldseek 3Di:
DVVLLLVLLVLLVVCVVVVHDLVVSQVVCCVPPNPPSADSVRSVVSSVCVVVVNSDSDPPPVLNVLLVLLLVVCVVPVPDDLVNSCVVPVDDSVSSVVSVCVNVPPDCQCPPPNNVCVVVVHDDDDDDPPCLVPPLCRVPVVVVVCVLCPPDDDPDPVRVVVSVVVVPVVVPVVPSPPDD

Secondary structure (DSSP, 8-state):
-HHHHHHHHHHHHHHHHHT--HHHHHHHHHHHH-TTS--HHHHHHHHHHHHTT----S---HHHHHHHHHHHHHHH-TT--HHHHHHHH---HHHHHHHHHHHHTT-TTSSSHHHHHHHTT-------TT-TTT-HIIIIIIHHHHHHHTT---SSHHHHHHHHHHHHHHS-GGGTT---

Solvent-accessible surface area (backbone atoms only — not comparable to full-atom values): 10966 Å² total; per-residue (Å²): 115,68,68,62,55,46,50,54,44,52,53,51,51,50,38,52,75,73,68,54,52,45,60,60,48,36,53,50,49,35,70,77,71,37,90,84,78,76,47,51,68,57,42,41,52,51,52,53,39,46,75,72,71,49,79,73,71,66,82,78,50,67,67,56,56,51,41,53,53,49,47,53,53,40,71,76,43,73,79,61,47,71,64,55,49,24,71,75,66,75,46,55,62,69,57,49,56,56,41,52,52,65,56,70,70,74,54,80,54,73,78,28,73,68,37,46,34,69,70,68,76,52,84,78,76,90,72,71,88,92,45,55,83,77,34,67,58,51,56,48,51,48,46,52,47,52,59,73,49,59,94,66,84,74,94,46,72,66,55,50,51,52,54,50,52,55,47,53,66,68,57,50,73,92,57,76,80,74,81,128

Radius of gyration: 30.26 Å; Cα contacts (8 Å, |Δi|>4): 103; chains: 1; bounding box: 70×39×76 Å